Protein AF-A0A6J4JWB2-F1 (afdb_monomer)

Solvent-accessible surface area (backbone atoms only — not comparable to full-atom values): 12535 Å² total; per-residue (Å²): 116,49,77,48,70,50,97,85,32,44,26,37,41,38,38,60,63,90,89,52,93,64,65,79,47,76,46,80,39,80,49,73,72,61,76,87,47,50,34,100,76,44,45,79,43,55,76,33,76,40,78,46,54,44,77,90,72,44,35,27,32,40,39,27,33,15,30,46,71,12,35,31,32,36,35,38,39,16,74,57,62,65,80,50,72,60,71,80,31,69,58,42,68,41,70,61,79,48,93,69,58,41,50,39,69,31,43,35,67,48,66,36,41,85,31,52,30,38,34,38,38,31,29,39,30,45,74,90,42,68,83,77,42,26,16,51,41,32,54,36,35,28,48,81,89,64,73,58,39,35,63,65,61,49,91,96,50,85,81,66,72,53,74,48,90,76,80,60,91,12,29,38,77,50,47,65,50,68,58,86,78,37,70,38,36,37,41,34,27,25,32,66,79,74,41,83,43,76,47,78,44,52,48,79,80,73,52,54,80,90,68,40,63,58,78,75,80,74,76,84,126

pLDDT: mean 78.89, std 14.59, range [36.19, 96.25]

Sequence (221 aa):
LAVDIDRLGTAWMIEKRLTGDDGWETHPFMLPPQHDLYAPNASFYLLRGLAFRRSDGNDGIIFTWSVRGSNVVHAIQSEDGGDHWGDVETIAAFAPDAEDAPDHRYAVPAYDVRTDRLVVFVVRGDPSVPKPGNGTHYAFWSVPGSGDWHPRQVPGRYDQLIPLISGATSASWTDAAQAGNASYVWLAWIDDDRVLRVRSFPFTLVVPADQRSTPTPTGAR

Mean predicted aligned error: 8.39 Å

Radius of gyration: 17.48 Å; Cα contacts (8 Å, |Δi|>4): 510; chains: 1; bounding box: 44×39×56 Å

Foldseek 3Di:
DDWDADPQQWIKDWDDDPPDPDDIDIDIDRPHPPVQQADPNKDKDDKEKDWAAALVGAIKIKIWIAIPLGQWIWMKMDRHNPPDIDDIATQDGAGSPPPQFWHFHDWEWDAARQQQKIKIKTWTQGSVDPPVATGFIFMWMDRPPPSAIPPGDDYPDHPRTDTDPPVAPGWDDWYWDDDRHDQWIWIWTQGNVHDIDIDIGGCPVPQDPVSSDHPDPPDDD

Secondary structure (DSSP, 8-state):
-EEEE-TTSEEEEEE--SSSS---EEEEEE----TTS--TT-EEEEEEEEEEE-TTS-EEEEEEEEEETTTEEEEEEESSTTSS--PPEEEEE--TT-TTPPP---EEEEEETTTTEEEEEEEE--TTSPTT---EEEEEEE-TT----BS--BTTB-----B-----SSB-S-EEE--TT-SEEEEEEEETTTEEEEEEEEGGGTS-GGG-SPPP-----

Organism: NCBI:txid1672391

Structure (mmCIF, N/CA/C/O backbone):
data_AF-A0A6J4JWB2-F1
#
_entry.id   AF-A0A6J4JWB2-F1
#
loop_
_atom_site.group_PDB
_atom_site.id
_atom_site.type_symbol
_atom_site.label_atom_id
_atom_site.label_alt_id
_atom_site.label_comp_id
_atom_site.label_asym_id
_atom_site.label_entity_id
_atom_site.label_seq_id
_atom_site.pdbx_PDB_ins_code
_atom_site.Cartn_x
_atom_site.Cartn_y
_atom_site.Cartn_z
_atom_site.occupancy
_atom_site.B_iso_or_equiv
_atom_site.auth_seq_id
_atom_site.auth_comp_id
_atom_site.auth_asym_id
_atom_site.auth_atom_id
_atom_site.pdbx_PDB_model_num
ATOM 1 N N .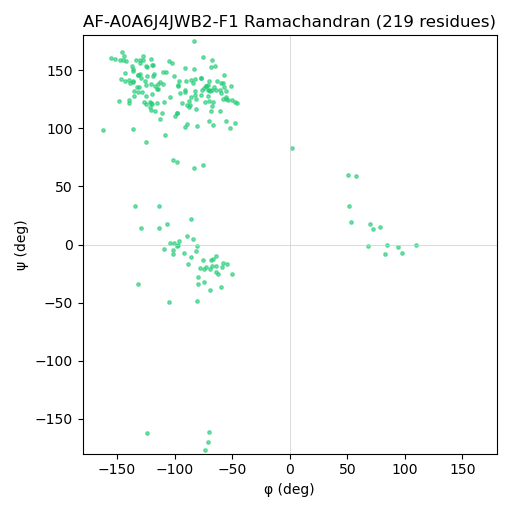 LEU A 1 1 ? -12.500 12.629 1.980 1.00 54.28 1 LEU A N 1
ATOM 2 C CA . LEU A 1 1 ? -11.066 12.939 2.070 1.00 54.28 1 LEU A CA 1
ATOM 3 C C . LEU A 1 1 ? -10.433 12.714 0.706 1.00 54.28 1 LEU A C 1
ATOM 5 O O . LEU A 1 1 ? -10.613 11.634 0.151 1.00 54.28 1 LEU A O 1
ATOM 9 N N . ALA A 1 2 ? -9.783 13.727 0.145 1.00 56.88 2 ALA A N 1
ATOM 10 C CA . ALA A 1 2 ? -9.049 13.646 -1.118 1.00 56.88 2 ALA A CA 1
ATOM 11 C C . ALA A 1 2 ? -7.710 14.377 -0.976 1.00 56.88 2 ALA A C 1
ATOM 13 O O . ALA A 1 2 ? -7.624 15.314 -0.187 1.00 56.88 2 ALA A O 1
ATOM 14 N N . VAL A 1 3 ? -6.692 13.952 -1.727 1.00 56.00 3 VAL A N 1
ATOM 15 C CA . VAL A 1 3 ? -5.380 14.609 -1.769 1.00 56.00 3 VAL A CA 1
ATOM 16 C C . VAL A 1 3 ? -5.042 14.949 -3.222 1.00 56.00 3 VAL A C 1
ATOM 18 O O . VAL A 1 3 ? -5.113 14.071 -4.082 1.00 56.00 3 VAL A O 1
ATOM 21 N N . ASP A 1 4 ? -4.694 16.206 -3.495 1.00 54.84 4 ASP A N 1
ATOM 22 C CA . ASP A 1 4 ? -4.156 16.675 -4.786 1.00 54.84 4 ASP A CA 1
ATOM 23 C C . ASP A 1 4 ? -2.701 17.107 -4.598 1.00 54.84 4 ASP A C 1
ATOM 25 O O . ASP A 1 4 ? -2.417 17.705 -3.572 1.00 54.84 4 ASP A O 1
ATOM 29 N N . ILE A 1 5 ? -1.786 16.811 -5.527 1.00 58.19 5 ILE A N 1
ATOM 30 C CA . ILE A 1 5 ? -0.350 17.122 -5.389 1.00 58.19 5 ILE A CA 1
ATOM 31 C C . ILE A 1 5 ? 0.106 17.946 -6.592 1.00 58.19 5 ILE A C 1
ATOM 33 O O . ILE A 1 5 ? 0.031 17.487 -7.735 1.00 58.19 5 ILE A O 1
ATOM 37 N N . ASP A 1 6 ? 0.614 19.152 -6.344 1.00 59.09 6 ASP A N 1
ATOM 38 C CA . ASP A 1 6 ? 1.123 20.021 -7.399 1.00 59.09 6 ASP A CA 1
ATOM 39 C C . ASP A 1 6 ? 2.576 19.692 -7.807 1.00 59.09 6 ASP A C 1
ATOM 41 O O . ASP A 1 6 ? 3.262 18.838 -7.239 1.00 59.09 6 ASP A O 1
ATOM 45 N N . ARG A 1 7 ? 3.075 20.385 -8.840 1.00 57.19 7 ARG A N 1
ATOM 46 C CA . ARG A 1 7 ? 4.447 20.198 -9.352 1.00 57.19 7 ARG A CA 1
ATOM 47 C C . ARG A 1 7 ? 5.545 20.640 -8.379 1.00 57.19 7 ARG A C 1
ATOM 49 O O . ARG A 1 7 ? 6.708 20.354 -8.646 1.00 57.19 7 ARG A O 1
ATOM 56 N N . LEU A 1 8 ? 5.199 21.358 -7.314 1.00 58.50 8 LEU A N 1
ATOM 57 C CA . LEU A 1 8 ? 6.124 21.832 -6.285 1.00 58.50 8 LEU A CA 1
ATOM 58 C C . LEU A 1 8 ? 6.148 20.892 -5.068 1.00 58.50 8 LEU A C 1
ATOM 60 O O . LEU A 1 8 ? 6.911 21.135 -4.134 1.00 58.50 8 LEU A O 1
ATOM 64 N N . GLY A 1 9 ? 5.355 19.812 -5.087 1.00 62.47 9 GLY A N 1
ATOM 65 C CA . GLY A 1 9 ? 5.216 18.889 -3.960 1.00 62.47 9 GLY A CA 1
ATOM 66 C C . GLY A 1 9 ? 4.308 19.427 -2.855 1.00 62.47 9 GLY A C 1
ATOM 67 O O . GLY A 1 9 ? 4.317 18.904 -1.741 1.00 62.47 9 GLY A O 1
ATOM 68 N N . THR A 1 10 ? 3.517 20.465 -3.128 1.00 70.38 10 THR A N 1
ATOM 69 C CA . THR A 1 10 ? 2.450 20.873 -2.219 1.00 70.38 10 THR A CA 1
ATOM 70 C C . THR A 1 10 ? 1.246 19.981 -2.472 1.00 70.38 10 THR A C 1
ATOM 72 O O . THR A 1 10 ? 0.671 19.980 -3.563 1.00 70.38 10 THR A O 1
ATOM 75 N N . ALA A 1 11 ? 0.875 19.213 -1.453 1.00 72.88 11 ALA A N 1
ATOM 76 C CA . ALA A 1 11 ? -0.374 18.491 -1.436 1.00 72.88 11 ALA A CA 1
ATOM 77 C C . ALA A 1 11 ? -1.486 19.320 -0.795 1.00 72.88 11 ALA A C 1
ATOM 79 O O . ALA A 1 11 ? -1.246 20.142 0.085 1.00 72.88 11 ALA A O 1
ATOM 80 N N . TRP A 1 12 ? -2.720 19.076 -1.207 1.00 76.38 12 TRP A N 1
ATOM 81 C CA . TRP A 1 12 ? -3.914 19.662 -0.619 1.00 76.38 12 TRP A CA 1
ATOM 82 C C . TRP A 1 12 ? -4.804 18.550 -0.121 1.00 76.38 12 TRP A C 1
ATOM 84 O O . TRP A 1 12 ? -5.304 17.755 -0.915 1.00 76.38 12 TRP A O 1
ATOM 94 N N . MET A 1 13 ? -5.012 18.508 1.186 1.00 78.31 13 MET A N 1
ATOM 95 C CA . MET A 1 13 ? -5.974 17.615 1.799 1.00 78.31 13 MET A CA 1
ATOM 96 C C . MET A 1 13 ? -7.340 18.289 1.826 1.00 78.31 13 MET A C 1
ATOM 98 O O . MET A 1 13 ? -7.483 19.383 2.363 1.00 78.31 13 MET A O 1
ATOM 102 N N . ILE A 1 14 ? -8.337 17.633 1.239 1.00 83.12 14 ILE A N 1
ATOM 103 C CA . ILE A 1 14 ? -9.722 18.099 1.185 1.00 83.12 14 ILE A CA 1
ATOM 104 C C . ILE A 1 14 ? -10.563 17.184 2.070 1.00 83.12 14 ILE A C 1
ATOM 106 O O . ILE A 1 14 ? -10.761 16.002 1.752 1.00 83.12 14 ILE A O 1
ATOM 110 N N . GLU A 1 15 ? -11.085 17.720 3.164 1.00 80.69 15 GLU A N 1
ATOM 111 C CA . GLU A 1 15 ? -11.806 16.956 4.175 1.00 80.69 15 GLU A CA 1
ATOM 112 C C . GLU A 1 15 ? -13.178 17.537 4.498 1.00 80.69 15 GLU A C 1
ATOM 114 O O . GLU A 1 15 ? -13.490 18.689 4.210 1.00 80.69 15 GLU A O 1
ATOM 119 N N . LYS A 1 16 ? -14.032 16.680 5.054 1.00 79.81 16 LYS A N 1
ATOM 120 C CA . LYS A 1 16 ? -15.324 17.068 5.600 1.00 79.81 16 LYS A CA 1
ATOM 121 C C . LYS A 1 16 ? -15.640 16.151 6.768 1.00 79.81 16 LYS A C 1
ATOM 123 O O . LYS A 1 16 ? -15.708 14.932 6.590 1.00 79.81 16 LYS A O 1
ATOM 128 N N . ARG A 1 17 ? -15.881 16.739 7.937 1.00 74.75 17 ARG A N 1
ATOM 129 C CA . ARG A 1 17 ? -16.353 16.006 9.112 1.00 74.75 17 ARG A CA 1
ATOM 130 C C . ARG A 1 17 ? -17.801 15.581 8.881 1.00 74.75 17 ARG A C 1
ATOM 132 O O . ARG A 1 17 ? -18.645 16.393 8.517 1.00 74.75 17 ARG A O 1
ATOM 139 N N . LEU A 1 18 ? -18.097 14.293 9.060 1.00 72.56 18 LEU A N 1
ATOM 140 C CA . LEU A 1 18 ? -19.450 13.759 8.835 1.00 72.56 18 LEU A CA 1
ATOM 141 C C . LEU A 1 18 ? -20.439 14.145 9.944 1.00 72.56 18 LEU A C 1
ATOM 143 O O . LEU A 1 18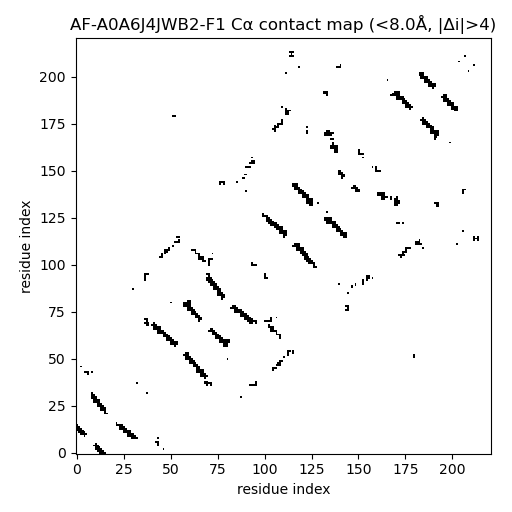 ? -21.645 14.091 9.729 1.00 72.56 18 LEU A O 1
ATOM 147 N N . THR A 1 19 ? -19.928 14.494 11.124 1.00 74.88 19 THR A N 1
ATOM 148 C CA . THR A 1 19 ? -20.705 14.802 12.332 1.00 74.88 19 THR A CA 1
ATOM 149 C C . THR A 1 19 ? -20.850 16.301 12.606 1.00 74.88 19 THR A C 1
ATOM 151 O O . THR A 1 19 ? -21.547 16.663 13.550 1.00 74.88 19 THR A O 1
ATOM 154 N N . GLY A 1 20 ? -20.205 17.160 11.810 1.00 71.88 20 GLY A N 1
ATOM 155 C CA . GLY A 1 20 ? -20.287 18.617 11.924 1.00 71.88 20 GLY A CA 1
ATOM 156 C C . GLY A 1 20 ? -21.154 19.239 10.828 1.00 71.88 20 GLY A C 1
ATOM 157 O O . GLY A 1 20 ? -21.325 18.659 9.755 1.00 71.88 20 GLY A O 1
ATOM 158 N N . ASP A 1 21 ? -21.661 20.444 11.093 1.00 80.19 21 ASP A N 1
ATOM 159 C CA . ASP A 1 21 ? -22.346 21.279 10.092 1.00 80.19 21 ASP A CA 1
ATOM 160 C C . ASP A 1 21 ? -21.356 22.037 9.186 1.00 80.19 21 ASP A C 1
ATOM 162 O O . ASP A 1 21 ? -21.760 22.756 8.268 1.00 80.19 21 ASP A O 1
ATOM 166 N N . ASP A 1 22 ? -20.056 21.871 9.436 1.00 82.56 22 ASP A N 1
ATOM 167 C CA . ASP A 1 22 ? -18.991 22.548 8.714 1.00 82.56 22 ASP A CA 1
ATOM 168 C C . ASP A 1 22 ? -18.942 22.139 7.231 1.00 82.56 22 ASP A C 1
ATOM 170 O O . ASP A 1 22 ? -19.384 21.064 6.792 1.00 82.56 22 ASP A O 1
ATOM 174 N N . GLY A 1 23 ? -18.419 23.063 6.427 1.00 86.94 23 GLY A N 1
ATOM 175 C CA . GLY A 1 23 ? -18.220 22.869 4.999 1.00 86.94 23 GLY A CA 1
ATOM 176 C C . GLY A 1 23 ? -17.097 21.880 4.686 1.00 86.94 23 GLY A C 1
ATOM 177 O O . GLY A 1 23 ? -16.570 21.178 5.541 1.00 86.94 23 GLY A O 1
ATOM 178 N N . TRP A 1 24 ? -16.726 21.824 3.411 1.00 86.75 24 TRP A N 1
ATOM 179 C CA . TRP A 1 24 ? -15.456 21.212 3.039 1.00 86.75 24 TRP A CA 1
ATOM 180 C C . TRP A 1 24 ? -14.316 22.122 3.486 1.00 86.75 24 TRP A C 1
ATOM 182 O O . TRP A 1 24 ? -14.348 23.322 3.208 1.00 86.75 24 TRP A O 1
ATOM 192 N N . GLU A 1 25 ? -13.314 21.541 4.128 1.00 84.00 25 GLU A N 1
ATOM 193 C CA . GLU A 1 25 ? -12.086 22.221 4.520 1.00 84.00 25 GLU A CA 1
ATOM 194 C C . GLU A 1 25 ? -10.934 21.760 3.632 1.00 84.00 25 GLU A C 1
ATOM 196 O O . GLU A 1 25 ? -10.908 20.625 3.143 1.00 84.00 25 GLU A O 1
ATOM 201 N N . THR A 1 26 ? -9.989 22.667 3.392 1.00 82.44 26 THR A N 1
ATOM 202 C CA . THR A 1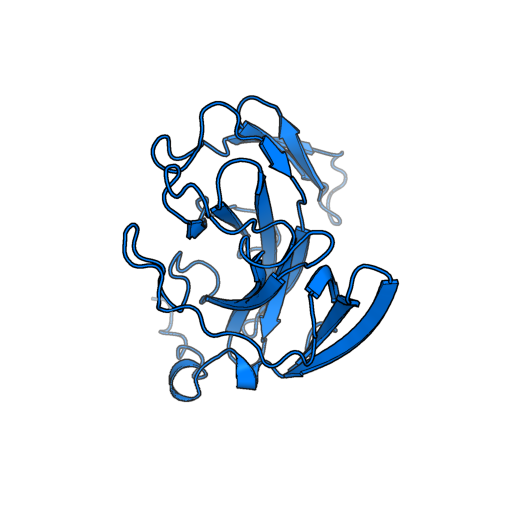 26 ? -8.780 22.377 2.626 1.00 82.44 26 THR A CA 1
ATOM 203 C C . THR A 1 26 ? -7.559 22.772 3.429 1.00 82.44 26 THR A C 1
ATOM 205 O O . THR A 1 26 ? -7.396 23.950 3.755 1.00 82.44 26 THR A O 1
ATOM 208 N N . HIS A 1 27 ? -6.678 21.811 3.668 1.00 79.12 27 HIS A N 1
ATOM 209 C CA . HIS A 1 27 ? -5.437 22.017 4.400 1.00 79.12 27 HIS A CA 1
ATOM 210 C C . HIS A 1 27 ? -4.260 21.773 3.456 1.00 79.12 27 HIS A C 1
ATOM 212 O O . HIS A 1 27 ? -4.172 20.687 2.869 1.00 79.12 27 HIS A O 1
ATOM 218 N N . PRO A 1 28 ? -3.362 22.753 3.256 1.00 76.62 28 PRO A N 1
ATOM 219 C CA . PRO A 1 28 ? -2.133 22.495 2.532 1.00 76.62 28 PRO A CA 1
ATOM 220 C C . PRO A 1 28 ? -1.243 21.596 3.389 1.00 76.62 28 PRO A C 1
ATOM 222 O O . PRO A 1 28 ? -1.011 21.865 4.568 1.00 76.62 28 PRO A O 1
ATOM 225 N N . PHE A 1 29 ? -0.712 20.549 2.778 1.00 72.81 29 PHE A N 1
ATOM 226 C CA . PHE A 1 29 ? 0.296 19.693 3.368 1.00 72.81 29 PHE A CA 1
ATOM 227 C C . PHE A 1 29 ? 1.522 19.719 2.466 1.00 72.81 29 PHE A C 1
ATOM 229 O O . PHE A 1 29 ? 1.453 19.416 1.275 1.00 72.81 29 PHE A O 1
ATOM 236 N N . MET A 1 30 ? 2.667 20.110 3.012 1.00 67.69 30 MET A N 1
ATOM 237 C CA . MET A 1 30 ? 3.905 19.994 2.256 1.00 67.69 30 MET A CA 1
ATOM 238 C C . MET A 1 30 ? 4.279 18.516 2.213 1.00 67.69 30 MET A C 1
ATOM 240 O O . MET A 1 30 ? 4.463 17.898 3.257 1.00 67.69 30 MET A O 1
ATOM 244 N N . LEU A 1 31 ? 4.421 17.962 1.012 1.00 70.12 31 LEU A N 1
ATOM 245 C CA . LEU A 1 31 ? 5.118 16.701 0.788 1.00 70.12 31 LEU A CA 1
ATOM 246 C C . LEU A 1 31 ? 6.531 17.075 0.342 1.00 70.12 31 LEU A C 1
ATOM 248 O O . LEU A 1 31 ? 6.819 16.997 -0.856 1.00 70.12 31 LEU A O 1
ATOM 252 N N . PRO A 1 32 ? 7.393 17.601 1.240 1.00 55.56 32 PRO A N 1
ATOM 253 C CA . PRO A 1 32 ? 8.691 18.068 0.808 1.00 55.56 32 PRO A CA 1
ATOM 254 C C . PRO A 1 32 ? 9.403 16.884 0.159 1.00 55.56 32 PRO A C 1
ATOM 256 O O . PRO A 1 32 ? 9.533 15.828 0.791 1.00 55.56 32 PRO A O 1
ATOM 259 N N . PRO A 1 33 ? 9.867 17.020 -1.091 1.00 54.66 33 PRO A N 1
ATOM 260 C CA . PRO A 1 33 ? 10.761 16.024 -1.617 1.00 54.66 33 PRO A CA 1
ATOM 261 C C . PRO A 1 33 ? 11.990 16.023 -0.701 1.00 54.66 33 PRO A C 1
ATOM 263 O O . PRO A 1 33 ? 12.693 17.027 -0.604 1.00 54.66 33 PRO A O 1
ATOM 266 N N . GLN A 1 34 ? 12.236 14.926 0.022 1.00 60.34 34 GLN A N 1
ATOM 267 C CA . GLN A 1 34 ? 13.552 14.643 0.591 1.00 60.34 34 GLN A CA 1
ATOM 268 C C . GLN A 1 34 ? 14.565 14.751 -0.551 1.00 60.34 34 GLN A C 1
ATOM 270 O O . GLN A 1 34 ? 14.645 13.857 -1.384 1.00 60.34 34 GLN A O 1
ATOM 275 N N . HIS A 1 35 ? 15.264 15.885 -0.628 1.00 56.84 35 HIS A N 1
ATOM 276 C CA . HIS A 1 35 ? 15.918 16.402 -1.839 1.00 56.84 35 HIS A CA 1
ATOM 277 C C . HIS A 1 35 ? 16.956 15.443 -2.459 1.00 56.84 35 HIS A C 1
ATOM 279 O O . HIS A 1 35 ? 17.303 15.579 -3.630 1.00 56.84 35 HIS A O 1
ATOM 285 N N . ASP A 1 36 ? 17.393 14.439 -1.699 1.00 67.12 36 ASP A N 1
ATOM 286 C CA . ASP A 1 36 ? 18.366 13.424 -2.106 1.00 67.12 36 ASP A CA 1
ATOM 287 C C . ASP A 1 36 ? 17.728 12.157 -2.714 1.00 67.12 36 ASP A C 1
ATOM 289 O O . ASP A 1 36 ? 18.436 11.286 -3.216 1.00 67.12 36 ASP A O 1
ATOM 293 N N . LEU A 1 37 ? 16.396 12.030 -2.677 1.00 66.75 37 LEU A N 1
ATOM 294 C CA . LEU A 1 37 ? 15.664 10.858 -3.179 1.00 66.75 37 LEU A CA 1
ATOM 295 C C . LEU A 1 37 ? 15.029 11.070 -4.559 1.00 66.75 37 LEU A C 1
ATOM 297 O O . LEU A 1 37 ? 14.521 10.119 -5.154 1.00 66.75 37 LEU A O 1
ATOM 301 N N . TYR A 1 38 ? 15.049 12.298 -5.081 1.00 69.56 38 TYR A N 1
ATOM 302 C CA . TYR A 1 38 ? 14.301 12.668 -6.278 1.00 69.56 38 TYR A CA 1
ATOM 303 C C . TYR A 1 38 ? 15.202 13.096 -7.426 1.00 69.56 38 TYR A C 1
ATOM 305 O O . TYR A 1 38 ? 16.108 13.909 -7.258 1.00 69.56 38 TYR A O 1
ATOM 313 N N . ALA A 1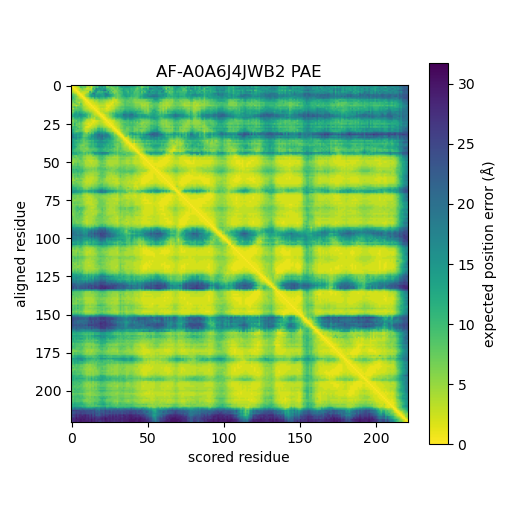 39 ? 14.895 12.613 -8.630 1.00 66.31 39 ALA A N 1
ATOM 314 C CA . ALA A 1 39 ? 15.435 13.222 -9.834 1.00 66.31 39 ALA A CA 1
ATOM 315 C C . ALA A 1 39 ? 14.828 14.628 -10.037 1.00 66.31 39 ALA A C 1
ATOM 317 O O . ALA A 1 39 ? 13.675 14.861 -9.668 1.00 66.31 39 ALA A O 1
ATOM 318 N N . PRO A 1 40 ? 15.535 15.561 -10.702 1.00 65.56 40 PRO A N 1
ATOM 319 C CA . PRO A 1 40 ? 15.043 16.925 -10.940 1.00 65.56 40 PRO A CA 1
ATOM 320 C C . PRO A 1 40 ? 13.724 17.024 -11.725 1.00 65.56 40 PRO A C 1
ATOM 322 O O . PRO A 1 40 ? 13.067 18.060 -11.711 1.00 65.56 40 PRO A O 1
ATOM 325 N N . ASN A 1 41 ? 13.349 15.969 -12.451 1.00 66.44 41 ASN A N 1
ATOM 326 C CA . ASN A 1 41 ? 12.119 15.872 -13.237 1.00 66.44 41 ASN A CA 1
ATOM 327 C C . ASN A 1 41 ? 11.069 14.954 -12.590 1.00 66.44 41 ASN A C 1
ATOM 329 O O . ASN A 1 41 ? 10.160 14.491 -13.286 1.00 66.44 41 ASN A O 1
ATOM 333 N N . ALA A 1 42 ? 11.218 14.659 -11.298 1.00 69.44 42 ALA A N 1
ATOM 334 C CA . ALA A 1 42 ? 10.295 13.812 -10.575 1.00 69.44 42 ALA A CA 1
ATOM 335 C C . ALA A 1 42 ? 8.892 14.434 -10.525 1.00 69.44 42 ALA A C 1
ATOM 337 O O . ALA A 1 42 ? 8.730 15.645 -10.360 1.00 69.44 42 ALA A O 1
ATOM 338 N N . SER A 1 43 ? 7.862 13.606 -10.667 1.00 71.12 43 SER A N 1
ATOM 339 C CA . SER A 1 43 ? 6.475 14.042 -10.507 1.00 71.12 43 SER A CA 1
ATOM 340 C C . SER A 1 43 ? 5.653 13.019 -9.740 1.00 71.12 43 SER A C 1
ATOM 342 O O . SER A 1 43 ? 5.799 11.816 -9.934 1.00 71.12 43 SER A O 1
ATOM 344 N N . PHE A 1 44 ? 4.801 13.501 -8.839 1.00 73.94 44 PHE A N 1
ATOM 345 C CA . PHE A 1 44 ? 3.961 12.675 -7.976 1.00 73.94 44 PHE A CA 1
ATOM 346 C C . PHE A 1 44 ? 2.794 12.078 -8.775 1.00 73.94 44 PHE A C 1
ATOM 348 O O . PHE A 1 44 ? 2.151 12.780 -9.557 1.00 73.94 44 PHE A O 1
ATOM 355 N N . TYR A 1 45 ? 2.510 10.787 -8.596 1.00 69.44 45 TYR A N 1
ATOM 356 C CA . TYR A 1 45 ? 1.376 10.113 -9.229 1.00 69.44 45 TYR A CA 1
ATOM 357 C C . TYR A 1 45 ? 0.741 9.062 -8.315 1.00 69.44 45 TYR A C 1
ATOM 359 O O . TYR A 1 45 ? 1.346 8.553 -7.375 1.00 69.44 45 TYR A O 1
ATOM 367 N N . LEU A 1 46 ? -0.489 8.691 -8.685 1.00 73.56 46 LEU A N 1
ATOM 368 C CA . LEU A 1 46 ? -1.195 7.501 -8.206 1.00 73.56 46 LEU A CA 1
ATOM 369 C C . LEU A 1 46 ? -1.349 7.462 -6.683 1.00 73.56 46 LEU A C 1
ATOM 371 O O . LEU A 1 46 ? -0.963 6.505 -6.020 1.00 73.56 46 LEU A O 1
ATOM 375 N N . LEU A 1 47 ? -2.001 8.501 -6.160 1.00 84.75 47 LEU A N 1
ATOM 376 C CA . LEU A 1 47 ? -2.502 8.512 -4.795 1.00 84.75 47 LEU A CA 1
ATOM 377 C C . LEU A 1 47 ? -3.503 7.362 -4.589 1.00 84.75 47 LEU A C 1
ATOM 379 O O . LEU A 1 47 ? -4.443 7.166 -5.377 1.00 84.75 47 LEU A O 1
ATOM 383 N N . ARG A 1 48 ? -3.299 6.602 -3.518 1.00 90.62 48 ARG A N 1
ATOM 384 C CA . ARG A 1 48 ? -4.203 5.561 -3.029 1.00 90.62 48 ARG A CA 1
ATOM 385 C C . ARG A 1 48 ? -4.454 5.791 -1.553 1.00 90.62 48 ARG A C 1
ATOM 387 O O . ARG A 1 48 ? -3.563 6.230 -0.840 1.00 90.62 48 ARG A O 1
ATOM 394 N N . GLY A 1 49 ? -5.677 5.525 -1.116 1.00 91.12 49 GLY A N 1
ATOM 395 C CA . GLY A 1 49 ? -6.094 5.735 0.261 1.00 91.12 49 GLY A CA 1
ATOM 396 C C . GLY A 1 49 ? -6.770 4.500 0.825 1.00 91.12 49 GLY A C 1
ATOM 397 O O . GLY A 1 49 ? -7.470 3.791 0.102 1.00 91.12 49 GLY A O 1
ATOM 398 N N . LEU A 1 50 ? -6.585 4.275 2.119 1.00 93.81 50 LEU A N 1
ATOM 399 C CA . LEU A 1 50 ? -7.305 3.273 2.890 1.00 93.81 50 LEU A CA 1
ATOM 400 C C . LEU A 1 50 ? -7.735 3.890 4.217 1.00 93.81 50 LEU A C 1
ATOM 402 O O . LEU A 1 50 ? -6.904 4.412 4.953 1.00 93.81 50 LEU A O 1
ATOM 406 N N . ALA A 1 51 ? -9.022 3.772 4.529 1.00 93.50 51 ALA A N 1
ATOM 407 C CA . ALA A 1 51 ? -9.527 3.935 5.885 1.00 93.50 51 ALA A CA 1
ATOM 408 C C . ALA A 1 51 ? -9.670 2.547 6.522 1.00 93.50 51 ALA A C 1
ATOM 410 O O . ALA A 1 51 ? -10.148 1.610 5.873 1.00 93.50 51 ALA A O 1
ATOM 411 N N . PHE A 1 52 ? -9.253 2.405 7.773 1.00 93.12 52 PHE A N 1
ATOM 412 C CA . PHE A 1 52 ? -9.256 1.137 8.493 1.00 93.12 52 PHE A CA 1
ATOM 413 C C . PHE A 1 52 ? -9.630 1.335 9.961 1.00 93.12 52 PHE A C 1
ATOM 415 O O . PHE A 1 52 ? -9.493 2.420 10.512 1.00 93.12 52 PHE A O 1
ATOM 422 N N . ARG A 1 53 ? -10.105 0.264 10.599 1.00 92.75 53 ARG A N 1
ATOM 423 C CA . ARG A 1 53 ? -10.415 0.231 12.030 1.00 92.75 53 ARG A CA 1
ATOM 424 C C . ARG A 1 53 ? -9.380 -0.631 12.733 1.00 92.75 53 ARG A C 1
ATOM 426 O O . ARG A 1 53 ? -9.246 -1.808 12.397 1.00 92.75 53 ARG A O 1
ATOM 433 N N . ARG A 1 54 ? -8.685 -0.063 13.713 1.00 91.25 54 ARG A N 1
ATOM 434 C CA . ARG A 1 54 ? -7.686 -0.765 14.515 1.00 91.25 54 ARG A CA 1
ATOM 435 C C . ARG A 1 54 ? -8.316 -1.692 15.545 1.00 91.25 54 ARG A C 1
ATOM 437 O O . ARG A 1 54 ? -9.490 -1.566 15.897 1.00 91.25 54 ARG A O 1
ATOM 444 N N . SER A 1 55 ? -7.520 -2.637 16.043 1.00 88.00 55 SER A N 1
ATOM 445 C CA . SER A 1 55 ? -7.955 -3.608 17.056 1.00 88.00 55 SER A CA 1
ATOM 446 C C . SER A 1 55 ? -8.327 -2.973 18.400 1.00 88.00 55 SER A C 1
ATOM 448 O O . SER A 1 55 ? -9.084 -3.569 19.163 1.00 88.00 55 SER A O 1
ATOM 450 N N . ASP A 1 56 ? -7.801 -1.784 18.693 1.00 87.88 56 ASP A N 1
ATOM 451 C CA . ASP A 1 56 ? -8.125 -0.986 19.882 1.00 87.88 56 ASP A CA 1
ATOM 452 C C . ASP A 1 56 ? -9.427 -0.170 19.733 1.00 87.88 56 ASP A C 1
ATOM 454 O O . ASP A 1 56 ? -9.899 0.421 20.701 1.00 87.88 56 ASP A O 1
ATOM 458 N N . GLY A 1 57 ? -10.040 -0.178 18.543 1.00 88.69 57 GLY A N 1
ATOM 459 C CA . GLY A 1 57 ? -11.274 0.537 18.238 1.00 88.69 57 GLY A CA 1
ATOM 460 C C . GLY A 1 57 ? -11.081 1.894 17.557 1.00 88.69 57 GLY A 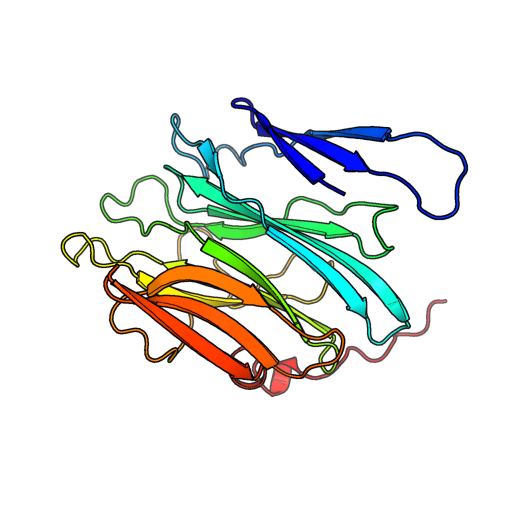C 1
ATOM 461 O O . GLY A 1 57 ? -12.090 2.450 17.109 1.00 88.69 57 GLY A O 1
ATOM 462 N N . ASN A 1 58 ? -9.843 2.382 17.423 1.00 90.12 58 ASN A N 1
ATOM 463 C CA . ASN A 1 58 ? -9.530 3.655 16.771 1.00 90.12 58 ASN A CA 1
ATOM 464 C C . ASN A 1 58 ? -9.598 3.541 15.241 1.00 90.12 58 ASN A C 1
ATOM 466 O O . ASN A 1 58 ? -9.234 2.515 14.659 1.00 90.12 58 ASN A O 1
ATOM 470 N N . ASP A 1 59 ? -10.081 4.589 14.578 1.00 92.38 59 ASP A N 1
ATOM 471 C CA . ASP A 1 59 ? -10.052 4.686 13.118 1.00 92.38 59 ASP A CA 1
ATOM 472 C C . ASP A 1 59 ? -8.692 5.213 12.655 1.00 92.38 59 ASP A C 1
ATOM 474 O O . ASP A 1 59 ? -8.145 6.143 13.236 1.00 92.38 59 ASP A O 1
ATOM 478 N N . GLY A 1 60 ? -8.160 4.636 11.585 1.00 93.38 60 GLY A N 1
ATOM 479 C CA . GLY A 1 60 ? -6.937 5.086 10.941 1.00 93.38 60 GLY A CA 1
ATOM 480 C C . GLY A 1 60 ? -7.156 5.358 9.460 1.00 93.38 60 GLY A C 1
ATOM 481 O O . GLY A 1 60 ? -8.043 4.782 8.819 1.00 93.38 60 GLY A O 1
ATOM 482 N N . ILE A 1 61 ? -6.332 6.241 8.910 1.00 93.81 61 ILE A N 1
ATOM 483 C CA . ILE A 1 61 ? -6.298 6.541 7.480 1.00 93.81 61 ILE A CA 1
ATOM 484 C C . ILE A 1 61 ? -4.847 6.516 7.025 1.00 93.81 61 ILE A C 1
ATOM 486 O O . ILE A 1 61 ? -3.987 7.082 7.685 1.00 93.81 61 ILE A O 1
ATOM 490 N N . ILE A 1 62 ? -4.576 5.893 5.885 1.00 94.06 62 ILE A N 1
ATOM 491 C CA . ILE A 1 62 ? -3.288 5.986 5.198 1.00 94.06 62 ILE A CA 1
ATOM 492 C C . ILE A 1 62 ? -3.511 6.454 3.766 1.00 94.06 62 ILE A C 1
ATOM 494 O O . ILE A 1 62 ? -4.407 5.959 3.075 1.00 94.06 62 ILE A O 1
ATOM 498 N N . PHE A 1 63 ? -2.657 7.363 3.308 1.00 92.00 63 PHE A N 1
ATOM 499 C CA . PHE A 1 63 ? -2.443 7.607 1.890 1.00 92.00 63 PHE A CA 1
ATOM 500 C C . PHE A 1 63 ? -1.066 7.130 1.484 1.00 92.00 63 PHE A C 1
ATOM 502 O O . PHE A 1 63 ? -0.092 7.384 2.184 1.00 92.00 63 PHE A O 1
ATOM 509 N N . THR A 1 64 ? -0.986 6.491 0.324 1.00 91.06 64 THR A N 1
ATOM 510 C CA . THR A 1 64 ? 0.271 6.181 -0.345 1.00 91.06 64 THR A CA 1
ATOM 511 C C . THR A 1 64 ? 0.322 6.872 -1.690 1.00 91.06 64 THR A C 1
ATOM 513 O O . THR A 1 64 ? -0.696 7.015 -2.373 1.00 91.06 64 THR A O 1
ATOM 516 N N . TRP A 1 65 ? 1.515 7.269 -2.100 1.00 87.88 65 TRP A N 1
ATOM 517 C CA . TRP A 1 65 ? 1.755 7.759 -3.448 1.00 87.88 65 TRP A CA 1
ATOM 518 C C . TRP A 1 65 ? 3.128 7.326 -3.918 1.00 87.88 65 TRP A C 1
ATOM 520 O O . TRP A 1 65 ? 4.027 7.001 -3.135 1.00 87.88 65 TRP A O 1
ATOM 530 N N . SER A 1 66 ? 3.272 7.328 -5.230 1.00 83.75 66 SER A N 1
ATOM 531 C CA . SER A 1 66 ? 4.523 7.015 -5.883 1.00 83.75 66 SER A CA 1
ATOM 532 C C . SER A 1 66 ? 4.977 8.207 -6.691 1.00 83.75 66 SER A C 1
ATOM 534 O O . SER A 1 66 ? 4.177 9.039 -7.122 1.00 83.75 66 SER A O 1
ATOM 536 N N . VAL A 1 67 ? 6.276 8.306 -6.906 1.00 77.88 67 VAL A N 1
ATOM 537 C CA . VAL A 1 67 ? 6.833 9.405 -7.684 1.00 77.88 67 VAL A CA 1
ATOM 538 C C . VAL A 1 67 ? 7.446 8.820 -8.949 1.00 77.88 67 VAL A C 1
ATOM 540 O O . VAL A 1 67 ? 8.070 7.770 -8.939 1.00 77.88 67 VAL A O 1
ATOM 543 N N . ARG A 1 68 ? 7.169 9.419 -10.102 1.00 71.75 68 ARG A N 1
ATOM 544 C CA . ARG A 1 68 ? 7.726 8.995 -11.389 1.00 71.75 68 ARG A CA 1
ATOM 545 C C . ARG A 1 68 ? 9.017 9.753 -11.619 1.00 71.75 68 ARG A C 1
ATOM 547 O O . ARG A 1 68 ? 9.063 10.949 -11.367 1.00 71.75 68 ARG A O 1
ATOM 554 N N . GLY A 1 69 ? 10.026 9.082 -12.163 1.00 63.12 69 GLY A N 1
ATOM 555 C CA . GLY A 1 69 ? 11.362 9.664 -12.335 1.00 63.12 69 GLY A CA 1
ATOM 556 C C . GLY A 1 69 ? 12.218 9.575 -11.070 1.00 63.12 69 GLY A C 1
ATOM 557 O O . GLY A 1 69 ? 13.412 9.822 -11.127 1.00 63.12 69 GLY A O 1
ATOM 558 N N . SER A 1 70 ? 11.636 9.153 -9.951 1.00 64.62 70 SER A N 1
ATOM 559 C CA . SER A 1 70 ? 12.320 8.849 -8.699 1.00 64.62 70 SER A CA 1
ATOM 560 C C . SER A 1 70 ? 11.674 7.608 -8.118 1.00 64.62 70 SER A C 1
ATOM 562 O O . SER A 1 70 ? 10.469 7.584 -7.932 1.00 64.62 70 SER A O 1
ATOM 564 N N . ASN A 1 71 ? 12.424 6.562 -7.840 1.00 74.25 71 ASN A N 1
ATOM 565 C CA . ASN A 1 71 ? 11.848 5.256 -7.523 1.00 74.25 71 ASN A CA 1
ATOM 566 C C . ASN A 1 71 ? 11.460 5.201 -6.046 1.00 74.25 71 ASN A C 1
ATOM 568 O O . ASN A 1 71 ? 12.085 4.501 -5.257 1.00 74.25 71 ASN A O 1
ATOM 572 N N . VAL A 1 72 ? 10.485 6.016 -5.659 1.00 81.19 72 VAL A N 1
ATOM 573 C CA . VAL A 1 72 ? 10.150 6.260 -4.261 1.00 81.19 72 VAL A CA 1
ATOM 574 C C . VAL A 1 72 ? 8.652 6.103 -4.056 1.00 81.19 72 VAL A C 1
ATOM 576 O O . VAL A 1 72 ? 7.836 6.578 -4.852 1.00 81.19 72 VAL A O 1
ATOM 579 N N . VAL A 1 73 ? 8.309 5.407 -2.980 1.00 86.69 73 VAL A N 1
ATOM 580 C CA . VAL A 1 73 ? 6.952 5.225 -2.484 1.00 86.69 73 VAL A CA 1
ATOM 581 C C . VAL A 1 73 ? 6.893 5.804 -1.085 1.00 86.69 73 VAL A C 1
ATOM 583 O O . VAL A 1 73 ? 7.714 5.466 -0.229 1.00 86.69 73 VAL A O 1
ATOM 586 N N . HIS A 1 74 ? 5.895 6.641 -0.859 1.00 88.31 74 HIS A N 1
ATOM 587 C CA . HIS A 1 74 ? 5.675 7.306 0.411 1.00 88.31 74 HIS A CA 1
ATOM 588 C C . HIS A 1 74 ? 4.322 6.962 0.998 1.00 88.31 74 HIS A C 1
ATOM 590 O O . HIS A 1 74 ? 3.402 6.561 0.276 1.00 88.31 74 HIS A O 1
ATOM 596 N N . ALA A 1 75 ? 4.224 7.168 2.306 1.00 90.81 75 ALA A N 1
ATOM 597 C CA . ALA A 1 75 ? 2.977 7.169 3.036 1.00 90.81 75 ALA A CA 1
ATOM 598 C C . ALA A 1 75 ? 2.846 8.410 3.914 1.00 90.81 75 ALA A C 1
ATOM 600 O O . ALA A 1 75 ? 3.829 9.015 4.328 1.00 90.81 75 ALA A O 1
ATOM 601 N N . ILE A 1 76 ? 1.603 8.748 4.221 1.00 90.56 76 ILE A N 1
ATOM 602 C CA . ILE A 1 76 ? 1.239 9.588 5.356 1.00 90.56 76 ILE A CA 1
ATOM 603 C C . ILE A 1 76 ? 0.035 8.935 6.022 1.00 90.56 76 ILE A C 1
ATOM 605 O O . ILE A 1 76 ? -0.840 8.403 5.325 1.00 90.56 76 ILE A O 1
ATOM 609 N N . GLN A 1 77 ? -0.011 8.954 7.351 1.00 93.25 77 GLN A N 1
ATOM 610 C CA . GLN A 1 77 ? -1.121 8.364 8.084 1.00 93.25 77 GLN A CA 1
ATOM 611 C C . GLN A 1 77 ? -1.715 9.294 9.135 1.00 93.25 77 GLN A C 1
ATOM 613 O O . GLN A 1 77 ? -1.053 10.190 9.653 1.00 93.25 77 GLN A O 1
ATOM 618 N N . SER A 1 78 ? -2.954 8.986 9.489 1.00 92.12 78 SER A N 1
ATOM 619 C CA . SER A 1 78 ? -3.644 9.449 10.681 1.00 92.12 78 SER A CA 1
ATOM 620 C C . SER A 1 78 ? -4.051 8.234 11.523 1.00 92.12 78 SER A C 1
ATOM 622 O O . SER A 1 78 ? -4.497 7.216 10.982 1.00 92.12 78 SER A O 1
ATOM 624 N N . GLU A 1 79 ? -3.886 8.337 12.843 1.00 93.25 79 GLU A N 1
ATOM 625 C CA . GLU A 1 79 ? -4.265 7.308 13.834 1.00 93.25 79 GLU A CA 1
ATOM 626 C C . GLU A 1 79 ? -5.593 7.600 14.542 1.00 93.25 79 GLU A C 1
ATOM 628 O O . GLU A 1 79 ? -6.007 6.842 15.419 1.00 93.25 79 GLU A O 1
ATOM 633 N N . ASP A 1 80 ? -6.243 8.698 14.168 1.00 90.31 80 ASP A N 1
ATOM 634 C CA . ASP A 1 80 ? -7.432 9.253 14.811 1.00 90.31 80 ASP A CA 1
ATOM 635 C C . ASP A 1 80 ? -8.504 9.659 13.787 1.00 90.31 80 ASP A C 1
ATOM 637 O O . ASP A 1 80 ? -9.256 10.612 13.971 1.00 90.31 80 ASP A O 1
ATOM 641 N N . GLY A 1 81 ? -8.591 8.916 12.683 1.00 88.12 81 GLY A N 1
ATOM 642 C CA . GLY A 1 81 ? -9.648 9.096 11.686 1.00 88.12 81 GLY A CA 1
ATOM 643 C C . GLY A 1 81 ? -9.553 10.387 10.865 1.00 88.12 81 GLY A C 1
ATOM 644 O O . GLY A 1 81 ? -10.530 10.762 10.216 1.00 88.12 81 GLY A O 1
ATOM 645 N N . GLY A 1 82 ? -8.388 11.031 10.845 1.00 87.50 82 GLY A N 1
ATOM 646 C CA . GLY A 1 82 ? -8.074 12.221 10.055 1.00 87.50 82 GLY A CA 1
ATOM 647 C C . GLY A 1 82 ? -7.910 13.503 10.869 1.00 87.50 82 GLY A C 1
ATOM 648 O O . GLY A 1 82 ? -7.624 14.531 10.263 1.00 87.50 82 GLY A O 1
ATOM 649 N N . ASP A 1 83 ? -8.070 13.461 12.197 1.00 84.81 83 ASP A N 1
ATOM 650 C CA . ASP A 1 83 ? -7.953 14.646 13.058 1.00 84.81 83 ASP A CA 1
ATOM 651 C C . ASP A 1 83 ? -6.505 15.167 13.137 1.00 84.81 83 ASP A C 1
ATOM 653 O O . ASP A 1 83 ? -6.281 16.379 13.086 1.00 84.81 83 ASP A O 1
ATOM 657 N N . HIS A 1 84 ? -5.519 14.268 13.202 1.00 87.12 84 HIS A N 1
ATOM 658 C CA . HIS A 1 84 ? -4.096 14.593 13.137 1.00 87.12 84 HIS A CA 1
ATOM 659 C C . HIS A 1 84 ? -3.375 13.692 12.133 1.00 87.12 84 HIS A C 1
ATOM 661 O O . HIS A 1 84 ? -3.675 12.506 11.982 1.00 87.12 84 HIS A O 1
ATOM 667 N N . TRP A 1 85 ? -2.373 14.265 11.467 1.00 87.00 85 TRP A N 1
ATOM 668 C CA . TRP A 1 85 ? -1.538 13.577 10.486 1.00 87.00 85 TRP A CA 1
ATOM 669 C C . TRP A 1 85 ? -0.108 13.480 10.993 1.00 87.00 85 TRP A C 1
ATOM 671 O O . TRP A 1 85 ? 0.442 14.458 11.501 1.00 87.00 85 TRP A O 1
ATOM 681 N N . GLY A 1 86 ? 0.471 12.289 10.862 1.00 88.31 86 GLY A N 1
ATOM 682 C CA . GLY A 1 86 ? 1.877 12.045 11.151 1.00 88.31 86 GLY A CA 1
ATOM 683 C C . GLY A 1 86 ? 2.804 12.628 10.086 1.00 88.31 86 GLY A C 1
ATOM 684 O O . GLY A 1 86 ? 2.377 13.265 9.118 1.00 88.31 86 GLY A O 1
ATOM 685 N N . ASP A 1 87 ? 4.096 12.371 10.263 1.00 87.44 87 ASP A N 1
ATOM 686 C CA . ASP A 1 87 ? 5.111 12.733 9.281 1.00 87.44 87 ASP A CA 1
ATOM 687 C C . ASP A 1 87 ? 4.967 11.913 7.987 1.00 87.44 87 ASP A C 1
ATOM 689 O O . ASP A 1 87 ? 4.385 10.826 7.958 1.00 87.44 87 ASP A O 1
ATOM 693 N N . VAL A 1 88 ? 5.531 12.433 6.892 1.00 86.19 88 VAL A N 1
ATOM 694 C CA . VAL A 1 88 ? 5.675 11.664 5.651 1.00 86.19 88 VAL A CA 1
ATOM 695 C C . VAL A 1 88 ? 6.716 10.570 5.855 1.00 86.19 88 VAL A C 1
ATOM 697 O O . VAL A 1 88 ? 7.880 10.839 6.154 1.00 86.19 88 VAL A O 1
ATOM 700 N N . GLU A 1 89 ? 6.305 9.335 5.608 1.00 87.81 89 GLU A N 1
ATOM 701 C CA . GLU A 1 89 ? 7.130 8.144 5.721 1.00 87.81 89 GLU A CA 1
ATOM 702 C C . GLU A 1 89 ? 7.615 7.695 4.335 1.00 87.81 89 GLU A C 1
ATOM 704 O O . GLU A 1 89 ? 6.899 7.786 3.333 1.00 87.81 89 GLU A O 1
ATOM 709 N N . THR A 1 90 ? 8.837 7.171 4.260 1.00 86.69 90 THR A N 1
ATOM 710 C CA . THR A 1 90 ? 9.365 6.528 3.048 1.00 86.69 90 THR A CA 1
ATOM 711 C C . THR A 1 90 ? 9.204 5.020 3.184 1.00 86.69 90 THR A C 1
ATOM 713 O O . THR A 1 90 ? 9.859 4.397 4.016 1.00 86.69 90 THR A O 1
ATOM 716 N N . ILE A 1 91 ? 8.352 4.430 2.346 1.00 86.75 91 ILE A N 1
ATOM 717 C CA . ILE A 1 91 ? 8.117 2.979 2.314 1.00 86.75 91 ILE A CA 1
ATOM 718 C C . ILE A 1 91 ? 9.233 2.291 1.533 1.00 86.75 91 ILE A C 1
ATOM 720 O O . ILE A 1 91 ? 9.803 1.292 1.969 1.00 86.75 91 ILE A O 1
ATOM 724 N N . ALA A 1 92 ? 9.521 2.831 0.351 1.00 82.19 92 ALA A N 1
ATOM 725 C CA . ALA A 1 92 ? 10.513 2.303 -0.565 1.00 82.19 92 ALA A CA 1
ATOM 726 C C . ALA A 1 92 ? 11.224 3.462 -1.254 1.00 82.19 92 ALA A C 1
ATOM 728 O O . ALA A 1 92 ? 10.570 4.431 -1.627 1.00 82.19 92 ALA A O 1
ATOM 729 N N . ALA A 1 93 ? 12.533 3.360 -1.450 1.00 78.38 93 ALA A N 1
ATOM 730 C CA . ALA A 1 93 ? 13.320 4.328 -2.205 1.00 78.38 93 ALA A CA 1
ATOM 731 C C . ALA A 1 93 ? 14.449 3.601 -2.936 1.00 78.38 93 ALA A C 1
ATOM 733 O O . ALA A 1 93 ? 15.050 2.689 -2.371 1.00 78.38 93 ALA A O 1
ATOM 734 N N . PHE A 1 94 ? 14.770 4.017 -4.162 1.00 70.25 94 PHE A N 1
ATOM 735 C CA . PHE A 1 94 ? 15.967 3.564 -4.875 1.00 70.25 94 PHE A CA 1
ATOM 736 C C . PHE A 1 94 ? 16.818 4.752 -5.282 1.00 70.25 94 PHE A C 1
ATOM 738 O O . PHE A 1 94 ? 16.307 5.853 -5.492 1.00 70.25 94 PHE A O 1
ATOM 745 N N . ALA A 1 95 ? 18.120 4.496 -5.412 1.00 64.06 95 ALA A N 1
ATOM 746 C CA . ALA A 1 95 ? 19.081 5.505 -5.814 1.00 64.06 95 ALA A CA 1
ATOM 747 C C . ALA A 1 95 ? 18.657 6.148 -7.155 1.00 64.06 95 ALA A C 1
ATOM 749 O O . ALA A 1 95 ? 18.288 5.423 -8.088 1.00 64.06 95 ALA A O 1
ATOM 750 N N . PRO A 1 96 ? 18.673 7.488 -7.251 1.00 59.75 96 PRO A N 1
ATOM 751 C CA . PRO A 1 96 ? 18.197 8.214 -8.428 1.00 59.75 96 PRO A CA 1
ATOM 752 C C . PRO A 1 96 ? 19.075 8.015 -9.678 1.00 59.75 96 PRO A C 1
ATOM 754 O O . PRO A 1 96 ? 18.647 8.364 -10.773 1.00 59.75 96 PRO A O 1
ATOM 757 N N . ASP A 1 97 ? 20.280 7.459 -9.531 1.00 58.22 97 ASP A N 1
ATOM 758 C CA . ASP A 1 97 ? 21.298 7.275 -10.572 1.00 58.22 97 ASP A CA 1
ATOM 759 C C . ASP A 1 97 ? 21.422 5.837 -11.103 1.00 58.22 97 ASP A C 1
ATOM 761 O O . ASP A 1 97 ? 22.242 5.575 -11.983 1.00 58.22 97 ASP A O 1
ATOM 765 N N . ALA A 1 98 ? 20.609 4.894 -10.622 1.00 58.88 98 ALA A N 1
ATOM 766 C CA . ALA A 1 98 ? 20.549 3.580 -11.246 1.00 58.88 98 ALA A CA 1
ATOM 767 C C . ALA A 1 98 ? 19.863 3.716 -12.622 1.00 58.88 98 ALA A C 1
ATOM 769 O O . ALA A 1 98 ? 18.651 3.903 -12.699 1.00 58.88 98 ALA A O 1
ATOM 770 N N . GLU A 1 99 ? 20.634 3.621 -13.714 1.00 53.69 99 GLU A N 1
ATOM 771 C CA . GLU A 1 99 ? 20.127 3.635 -15.107 1.00 53.69 99 GLU A CA 1
ATOM 772 C C . GLU A 1 99 ? 18.976 2.633 -15.333 1.00 53.69 99 GLU A C 1
ATOM 774 O O . GLU A 1 99 ? 18.104 2.860 -16.168 1.00 53.69 99 GLU A O 1
ATOM 779 N N . ASP A 1 100 ? 18.935 1.587 -14.507 1.00 56.62 100 ASP A N 1
ATOM 780 C CA . ASP A 1 100 ? 17.961 0.498 -14.484 1.00 56.62 100 ASP A CA 1
ATOM 781 C C . ASP A 1 100 ? 17.099 0.515 -13.209 1.00 56.62 100 ASP A C 1
ATOM 783 O O . ASP A 1 100 ? 16.735 -0.521 -12.637 1.00 56.62 100 ASP A O 1
ATOM 787 N N . ALA A 1 101 ? 16.810 1.698 -12.677 1.00 57.34 101 ALA A N 1
ATOM 788 C CA . ALA A 1 101 ? 16.026 1.767 -11.465 1.00 57.34 101 ALA A CA 1
ATOM 789 C C . ALA A 1 101 ? 14.566 1.351 -11.734 1.00 57.34 101 ALA A C 1
ATOM 791 O O . ALA A 1 101 ? 13.942 1.784 -12.708 1.00 57.34 101 ALA A O 1
ATOM 792 N N . PRO A 1 102 ? 14.009 0.482 -10.883 1.00 61.16 102 PRO A N 1
ATOM 793 C CA . PRO A 1 102 ? 12.685 -0.060 -11.097 1.00 61.16 102 PRO A CA 1
ATOM 794 C C . PRO A 1 102 ? 11.591 0.974 -10.836 1.00 61.16 102 PRO A C 1
ATOM 796 O O . PRO A 1 102 ? 11.577 1.638 -9.806 1.00 61.16 102 PRO A O 1
ATOM 799 N N . ASP A 1 103 ? 10.599 1.024 -11.717 1.00 69.56 103 ASP A N 1
ATOM 800 C CA . ASP A 1 103 ? 9.469 1.933 -11.550 1.00 69.56 103 ASP A CA 1
ATOM 801 C C . ASP A 1 103 ? 8.423 1.354 -10.582 1.00 69.56 103 ASP A C 1
ATOM 803 O O . ASP A 1 103 ? 7.911 0.246 -10.796 1.00 69.56 103 ASP A O 1
ATOM 807 N N . HIS A 1 104 ? 8.091 2.118 -9.538 1.00 73.25 104 HIS A N 1
ATOM 808 C CA . HIS A 1 104 ? 7.072 1.787 -8.545 1.00 73.25 104 HIS A CA 1
ATOM 809 C C . HIS A 1 104 ? 5.784 2.541 -8.819 1.00 73.25 104 HIS A C 1
ATOM 811 O O . HIS A 1 104 ? 5.465 3.480 -8.113 1.00 73.25 104 HIS A O 1
ATOM 817 N N . ARG A 1 105 ? 5.023 2.170 -9.849 1.00 71.88 105 ARG A N 1
ATOM 818 C CA . ARG A 1 105 ? 3.832 2.960 -10.216 1.00 71.88 105 ARG A CA 1
ATOM 819 C C . ARG A 1 105 ? 2.614 2.696 -9.342 1.00 71.88 105 ARG A C 1
ATOM 821 O O . ARG A 1 105 ? 1.762 3.563 -9.222 1.00 71.88 105 ARG A O 1
ATOM 828 N N . TYR A 1 106 ? 2.492 1.506 -8.767 1.00 82.19 106 TYR A N 1
ATOM 829 C CA . TYR A 1 106 ? 1.243 1.068 -8.145 1.00 82.19 106 TYR A CA 1
ATOM 830 C C . TYR A 1 106 ? 1.502 0.653 -6.705 1.00 82.19 106 TYR A C 1
ATOM 832 O O . TYR A 1 106 ? 1.801 -0.511 -6.455 1.00 82.19 106 TYR A O 1
ATOM 840 N N . ALA A 1 107 ? 1.429 1.618 -5.788 1.00 88.31 107 ALA A N 1
ATOM 841 C CA . ALA A 1 107 ? 1.481 1.389 -4.350 1.00 88.31 107 ALA A CA 1
ATOM 842 C C . ALA A 1 107 ? 0.060 1.374 -3.783 1.00 88.31 107 ALA A C 1
ATOM 844 O O . ALA A 1 107 ? -0.624 2.398 -3.811 1.00 88.31 107 ALA A O 1
ATOM 845 N N . VAL A 1 108 ? -0.392 0.216 -3.303 1.00 93.06 108 VAL A N 1
ATOM 846 C CA . VAL A 1 108 ? -1.757 0.036 -2.791 1.00 93.06 108 VAL A CA 1
ATOM 847 C C . VAL A 1 108 ? -1.724 -0.400 -1.322 1.00 93.06 108 VAL A C 1
ATOM 849 O O . VAL A 1 108 ? -1.097 -1.419 -1.009 1.00 93.06 108 VAL A O 1
ATOM 852 N N . PRO A 1 109 ? -2.358 0.361 -0.411 1.00 95.44 109 PRO A N 1
ATOM 853 C CA . PRO A 1 109 ? -2.377 0.040 1.007 1.00 95.44 109 PRO A CA 1
ATOM 854 C C . PRO A 1 109 ? -3.470 -0.982 1.357 1.00 95.44 109 PRO A C 1
ATOM 856 O O . PRO A 1 109 ? -4.528 -1.044 0.731 1.00 95.44 109 PRO A O 1
ATOM 859 N N . ALA A 1 110 ? -3.211 -1.759 2.402 1.00 95.94 110 ALA A N 1
ATOM 860 C CA . ALA A 1 110 ? -4.098 -2.716 3.055 1.00 95.94 110 ALA A CA 1
ATOM 861 C C . ALA A 1 110 ? -3.792 -2.742 4.569 1.00 95.94 110 ALA A C 1
ATOM 863 O O . ALA A 1 110 ? -2.746 -2.249 4.999 1.00 95.94 110 ALA A O 1
ATOM 864 N N . TYR A 1 111 ? -4.675 -3.321 5.385 1.00 95.88 111 TYR A N 1
ATOM 865 C CA . TYR A 1 111 ? -4.511 -3.343 6.845 1.00 95.88 111 TYR A CA 1
ATOM 866 C C . TYR A 1 111 ? -4.914 -4.688 7.467 1.00 95.88 111 TYR A C 1
ATOM 868 O O . TYR A 1 111 ? -6.061 -5.112 7.357 1.00 95.88 111 TYR A O 1
ATOM 876 N N . ASP A 1 112 ? -4.002 -5.360 8.171 1.00 94.12 112 ASP A N 1
ATOM 877 C CA . ASP A 1 112 ? -4.302 -6.571 8.942 1.00 94.12 112 ASP A CA 1
ATOM 878 C C . ASP A 1 112 ? -4.695 -6.225 10.385 1.00 94.12 112 ASP A C 1
ATOM 880 O O . ASP A 1 112 ? -3.839 -6.014 11.250 1.00 94.12 112 ASP A O 1
ATOM 884 N N . VAL A 1 113 ? -6.002 -6.242 10.663 1.00 91.62 113 VAL A N 1
ATOM 885 C CA . VAL A 1 113 ? -6.561 -5.986 12.003 1.00 91.62 113 VAL A CA 1
ATOM 886 C C . VAL A 1 113 ? -6.120 -7.007 13.055 1.00 91.62 113 VAL A C 1
ATOM 888 O O . VAL A 1 113 ? -6.105 -6.699 14.243 1.00 91.62 113 VAL A O 1
ATOM 891 N N . ARG A 1 114 ? -5.759 -8.236 12.660 1.00 89.50 114 ARG A N 1
ATOM 892 C CA . ARG A 1 114 ? -5.394 -9.287 13.628 1.00 89.50 114 ARG A CA 1
ATOM 893 C C . ARG A 1 114 ? -4.019 -9.051 14.227 1.00 89.50 114 ARG A C 1
ATOM 895 O O . ARG A 1 114 ? -3.777 -9.431 15.369 1.00 89.50 114 ARG A O 1
ATOM 902 N N . THR A 1 115 ? -3.132 -8.461 13.438 1.00 91.25 115 THR A N 1
ATOM 903 C CA . THR A 1 115 ? -1.746 -8.204 13.826 1.00 91.25 115 THR A CA 1
ATOM 904 C C . THR A 1 115 ? -1.471 -6.725 14.055 1.00 91.25 115 THR A C 1
ATOM 906 O O . THR A 1 115 ? -0.354 -6.392 14.426 1.00 91.25 115 THR A O 1
ATOM 909 N N . ASP A 1 116 ? -2.456 -5.853 13.818 1.00 92.81 116 ASP A N 1
ATOM 910 C CA . ASP A 1 116 ? -2.314 -4.394 13.783 1.00 92.81 116 ASP A CA 1
ATOM 911 C C . ASP A 1 116 ? -1.149 -3.968 12.875 1.00 92.81 116 ASP A C 1
ATOM 913 O O . ASP A 1 116 ? -0.139 -3.419 13.323 1.00 92.81 116 ASP A O 1
ATOM 917 N N . ARG A 1 117 ? -1.237 -4.337 11.589 1.00 94.00 117 ARG A N 1
ATOM 918 C CA . ARG A 1 117 ? -0.198 -4.032 10.593 1.00 94.00 117 ARG A CA 1
ATOM 919 C C . ARG A 1 117 ? -0.778 -3.366 9.363 1.00 94.00 117 ARG A C 1
ATOM 921 O O . ARG A 1 117 ? -1.714 -3.881 8.759 1.00 94.00 117 ARG A O 1
ATOM 928 N N . LEU A 1 118 ? -0.153 -2.274 8.950 1.00 94.88 118 LEU A N 1
ATOM 929 C CA . LEU A 1 118 ? -0.302 -1.752 7.600 1.00 94.88 118 LEU A CA 1
ATOM 930 C C . LEU A 1 118 ? 0.530 -2.595 6.649 1.00 94.88 118 LEU A C 1
ATOM 932 O O . LEU A 1 118 ? 1.624 -3.036 6.997 1.00 94.88 118 LEU A O 1
ATOM 936 N N . VAL A 1 119 ? 0.005 -2.811 5.451 1.00 94.50 119 VAL A N 1
ATOM 937 C CA . VAL A 1 119 ? 0.689 -3.510 4.371 1.00 94.50 119 VAL A CA 1
ATOM 938 C C . VAL A 1 119 ? 0.558 -2.680 3.106 1.00 94.50 119 VAL A C 1
ATOM 940 O O . VAL A 1 119 ? -0.542 -2.275 2.752 1.00 94.50 119 VAL A O 1
ATOM 943 N N . VAL A 1 120 ? 1.657 -2.447 2.399 1.00 93.69 120 VAL A N 1
ATOM 944 C CA . VAL A 1 120 ? 1.643 -1.764 1.102 1.00 93.69 120 VAL A CA 1
ATOM 945 C C . VAL A 1 120 ? 2.202 -2.698 0.053 1.00 93.69 120 VAL A C 1
ATOM 947 O O . VAL A 1 120 ? 3.343 -3.149 0.151 1.00 93.69 120 VAL A O 1
ATOM 950 N N . PHE A 1 121 ? 1.391 -2.983 -0.959 1.00 91.69 121 PHE A N 1
ATOM 951 C CA . PHE A 1 121 ? 1.805 -3.755 -2.118 1.00 91.69 121 PHE A CA 1
ATOM 952 C C . PHE A 1 121 ? 2.326 -2.802 -3.177 1.00 91.69 121 PHE A C 1
ATOM 954 O O . PHE A 1 121 ? 1.668 -1.810 -3.488 1.00 91.69 121 PHE A O 1
ATOM 961 N N . VAL A 1 122 ? 3.484 -3.116 -3.747 1.00 89.12 122 VAL A N 1
ATOM 962 C CA . VAL A 1 122 ? 4.064 -2.352 -4.849 1.00 89.12 122 VAL A CA 1
ATOM 963 C C . VAL A 1 122 ? 4.332 -3.261 -6.034 1.00 89.12 122 VAL A C 1
ATOM 965 O O . VAL A 1 122 ? 4.728 -4.415 -5.875 1.00 89.12 122 VAL A O 1
ATOM 968 N N . VAL A 1 123 ? 4.169 -2.736 -7.240 1.00 86.19 123 VAL A N 1
ATOM 969 C CA . VAL A 1 123 ? 4.765 -3.334 -8.439 1.00 86.19 123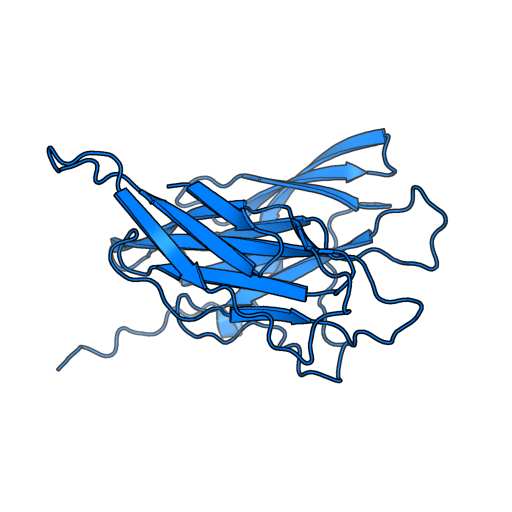 VAL A CA 1
ATOM 970 C C . VAL A 1 123 ? 6.131 -2.706 -8.640 1.00 86.19 123 VAL A C 1
ATOM 972 O O . VAL A 1 123 ? 6.246 -1.486 -8.613 1.00 86.19 123 VAL A O 1
ATOM 975 N N . ARG A 1 124 ? 7.156 -3.525 -8.856 1.00 81.56 124 ARG A N 1
ATOM 976 C CA . ARG A 1 124 ? 8.505 -3.074 -9.208 1.00 81.56 124 ARG A CA 1
ATOM 977 C C . ARG A 1 124 ? 8.812 -3.511 -10.635 1.00 81.56 124 ARG A C 1
ATOM 979 O O . ARG A 1 124 ? 9.023 -4.706 -10.851 1.00 81.56 124 ARG A O 1
ATOM 986 N N . GLY A 1 125 ? 8.848 -2.571 -11.580 1.00 75.81 125 GLY A N 1
ATOM 987 C CA . GLY A 1 125 ? 9.230 -2.853 -12.970 1.00 75.81 125 GLY A CA 1
ATOM 988 C C . GLY A 1 125 ? 10.631 -3.465 -13.082 1.00 75.81 125 GLY A C 1
ATOM 989 O O . GLY A 1 125 ? 11.540 -3.038 -12.376 1.00 75.81 125 GLY A O 1
ATOM 990 N N . ASP A 1 126 ? 10.799 -4.457 -13.956 1.00 70.69 126 ASP A N 1
ATOM 991 C CA . ASP A 1 126 ? 12.111 -5.009 -14.306 1.00 70.69 126 ASP A CA 1
ATOM 992 C C . ASP A 1 126 ? 12.556 -4.396 -15.645 1.00 70.69 126 ASP A C 1
ATOM 994 O O . ASP A 1 126 ? 11.943 -4.688 -16.674 1.00 70.69 126 ASP A O 1
ATOM 998 N N . PRO A 1 127 ? 13.583 -3.530 -15.658 1.00 65.12 127 PRO A N 1
ATOM 999 C CA . PRO A 1 127 ? 14.032 -2.858 -16.878 1.00 65.12 127 PRO A CA 1
ATOM 1000 C C . PRO A 1 127 ? 14.656 -3.821 -17.894 1.00 65.12 127 PRO A C 1
ATOM 1002 O O . PRO A 1 127 ? 14.719 -3.493 -19.079 1.00 65.12 127 PRO A O 1
ATOM 1005 N N . SER A 1 128 ? 15.074 -5.017 -17.462 1.00 62.72 128 SER A N 1
ATOM 1006 C CA . SER A 1 128 ? 15.607 -6.047 -18.356 1.00 62.72 128 SER A CA 1
ATOM 1007 C C . SER A 1 128 ? 14.519 -6.752 -19.176 1.00 62.72 128 SER A C 1
ATOM 1009 O O . SER A 1 128 ? 14.828 -7.433 -20.158 1.00 62.72 128 SER A O 1
ATOM 1011 N N . VAL A 1 129 ? 13.242 -6.568 -18.821 1.00 62.81 129 VAL A N 1
ATOM 1012 C CA . VAL A 1 129 ? 12.108 -7.148 -19.541 1.00 62.81 129 VAL A CA 1
ATOM 1013 C C . VAL A 1 129 ? 11.591 -6.138 -20.578 1.00 62.81 129 VAL A C 1
ATOM 1015 O O . VAL A 1 129 ? 11.198 -5.025 -20.219 1.00 62.81 129 VAL A O 1
ATOM 1018 N N . PRO A 1 130 ? 11.553 -6.488 -21.881 1.00 60.62 130 PRO A N 1
ATOM 1019 C CA . PRO A 1 130 ? 11.035 -5.600 -22.914 1.00 60.62 130 PRO A CA 1
ATOM 1020 C C . PRO A 1 130 ? 9.593 -5.186 -22.621 1.00 60.62 130 PRO A C 1
ATOM 1022 O O . PRO A 1 130 ? 8.744 -6.028 -22.319 1.00 60.62 130 PRO A O 1
ATOM 1025 N N . LYS A 1 131 ? 9.291 -3.892 -22.781 1.00 57.84 131 LYS A N 1
ATOM 1026 C CA . LYS A 1 131 ? 7.910 -3.395 -22.724 1.00 57.84 131 LYS A CA 1
ATOM 1027 C C . LYS A 1 131 ? 7.018 -4.229 -23.662 1.00 57.84 131 LYS A C 1
ATOM 1029 O O . LYS A 1 131 ? 7.424 -4.484 -24.798 1.00 57.84 131 LYS A O 1
ATOM 1034 N N . PRO A 1 132 ? 5.813 -4.628 -23.231 1.00 51.78 132 PRO A N 1
ATOM 1035 C CA . PRO A 1 132 ? 5.074 -4.102 -22.082 1.00 51.78 132 PRO A CA 1
ATOM 1036 C C . PRO A 1 132 ? 5.432 -4.702 -20.712 1.00 51.78 132 PRO A C 1
ATOM 1038 O O . PRO A 1 132 ? 4.769 -4.355 -19.747 1.00 51.78 132 PRO A O 1
ATOM 1041 N N . GLY A 1 133 ? 6.442 -5.574 -20.610 1.00 51.94 133 GLY A N 1
ATOM 1042 C CA . GLY A 1 133 ? 6.756 -6.348 -19.409 1.00 51.94 133 GLY A CA 1
ATOM 1043 C C . GLY A 1 133 ? 6.786 -5.522 -18.125 1.00 51.94 133 GLY A C 1
ATOM 1044 O O . GLY A 1 133 ? 7.718 -4.771 -17.859 1.00 51.94 133 GLY A O 1
ATOM 1045 N N . ASN A 1 134 ? 5.743 -5.668 -17.324 1.00 67.69 134 ASN A N 1
ATOM 1046 C CA . ASN A 1 134 ? 5.592 -5.022 -16.041 1.00 67.69 134 ASN A CA 1
ATOM 1047 C C . ASN A 1 134 ? 5.886 -6.008 -14.902 1.00 67.69 134 ASN A C 1
ATOM 1049 O O . ASN A 1 134 ? 5.901 -7.224 -15.063 1.00 67.69 134 ASN A O 1
ATOM 1053 N N . GLY A 1 135 ? 6.248 -5.437 -13.771 1.00 81.31 135 GLY A N 1
ATOM 1054 C CA . GLY A 1 135 ? 7.150 -5.994 -12.787 1.00 81.31 135 GLY A CA 1
ATOM 1055 C C . GLY A 1 135 ? 6.729 -7.195 -11.946 1.00 81.31 135 GLY A C 1
ATOM 1056 O O . GLY A 1 135 ? 5.787 -7.937 -12.212 1.00 81.31 135 GLY A O 1
ATOM 1057 N N . THR A 1 136 ? 7.465 -7.348 -10.850 1.00 85.69 136 THR A N 1
ATOM 1058 C CA . THR A 1 136 ? 7.141 -8.280 -9.767 1.00 85.69 136 THR A CA 1
ATOM 1059 C C . THR A 1 136 ? 6.405 -7.528 -8.660 1.00 85.69 136 THR A C 1
ATOM 1061 O O . THR A 1 136 ? 6.742 -6.383 -8.349 1.00 85.69 136 THR A O 1
ATOM 1064 N N . HIS A 1 137 ? 5.393 -8.162 -8.066 1.00 89.25 137 HIS A N 1
ATOM 1065 C CA . HIS A 1 137 ? 4.757 -7.646 -6.857 1.00 89.25 137 HIS A CA 1
ATOM 1066 C C . HIS A 1 137 ? 5.686 -7.821 -5.655 1.00 89.25 137 HIS A C 1
ATOM 1068 O O . HIS A 1 137 ? 6.246 -8.895 -5.447 1.00 89.25 137 HIS A O 1
ATOM 1074 N N . TYR A 1 138 ? 5.774 -6.795 -4.828 1.00 88.94 138 TYR A N 1
ATOM 1075 C CA . TYR A 1 138 ? 6.443 -6.800 -3.535 1.00 88.94 138 TYR A CA 1
ATOM 1076 C C . TYR A 1 138 ? 5.470 -6.286 -2.481 1.00 88.94 138 TYR A C 1
ATOM 1078 O O . TYR A 1 138 ? 4.469 -5.649 -2.818 1.00 88.94 138 TYR A O 1
ATOM 1086 N N . ALA A 1 139 ? 5.756 -6.550 -1.212 1.00 90.38 139 ALA A N 1
ATOM 1087 C CA . ALA A 1 139 ? 5.030 -5.918 -0.126 1.00 90.38 139 ALA A CA 1
ATOM 1088 C C . ALA A 1 139 ? 5.959 -5.444 0.979 1.00 90.38 139 ALA A C 1
ATOM 1090 O O . ALA A 1 139 ? 6.996 -6.049 1.254 1.00 90.38 139 ALA A O 1
ATOM 1091 N N . PHE A 1 140 ? 5.508 -4.377 1.619 1.00 91.31 140 PHE A N 1
ATOM 1092 C CA . PHE A 1 140 ? 6.064 -3.828 2.837 1.00 91.31 140 PHE A CA 1
ATOM 1093 C C . PHE A 1 140 ? 5.002 -3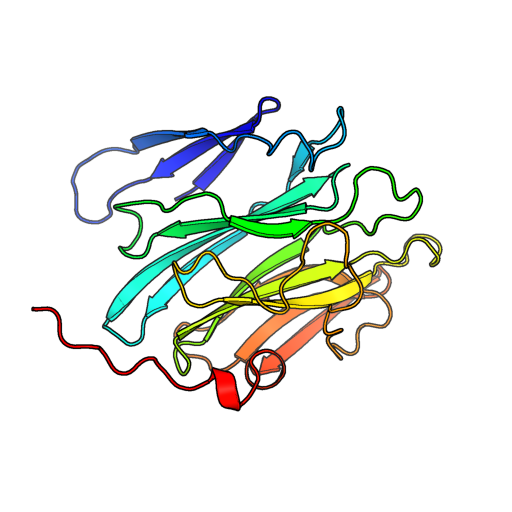.863 3.916 1.00 91.31 140 PHE A C 1
ATOM 1095 O O . PHE A 1 140 ? 3.811 -3.814 3.611 1.00 91.31 140 PHE A O 1
ATOM 1102 N N . TRP A 1 141 ? 5.420 -3.912 5.168 1.00 93.19 141 TRP A N 1
ATOM 1103 C CA . TRP A 1 141 ? 4.521 -3.797 6.299 1.00 93.19 141 TRP A CA 1
ATOM 1104 C C . TRP A 1 141 ? 5.100 -2.888 7.374 1.00 93.19 141 TRP A C 1
ATOM 1106 O O . TRP A 1 141 ? 6.313 -2.744 7.482 1.00 93.19 141 TRP A O 1
ATOM 1116 N N . SER A 1 142 ? 4.223 -2.282 8.163 1.00 93.25 142 SER A N 1
ATOM 1117 C CA . SER A 1 142 ? 4.589 -1.405 9.273 1.00 93.25 142 SER A CA 1
ATOM 1118 C C . SER A 1 142 ? 3.566 -1.524 10.401 1.00 93.25 142 SER A C 1
ATOM 1120 O O . SER A 1 142 ? 2.433 -1.974 10.189 1.00 93.25 142 SER A O 1
ATOM 1122 N N . VAL A 1 143 ? 3.965 -1.142 11.610 1.00 93.06 143 VAL A N 1
ATOM 1123 C CA . VAL A 1 143 ? 3.011 -0.831 12.679 1.00 93.06 143 VAL A CA 1
ATOM 1124 C C . VAL A 1 143 ? 2.441 0.553 12.366 1.00 93.06 143 VAL A C 1
ATOM 1126 O O . VAL A 1 143 ? 3.228 1.447 12.060 1.00 93.06 143 VAL A O 1
ATOM 1129 N N . PRO A 1 144 ? 1.115 0.772 12.428 1.00 92.88 144 PRO A N 1
ATOM 1130 C CA . PRO A 1 144 ? 0.574 2.114 12.249 1.00 92.88 144 PRO A CA 1
ATOM 1131 C C . PRO A 1 144 ? 1.304 3.126 13.147 1.00 92.88 144 PRO A C 1
ATOM 1133 O O . PRO A 1 144 ? 1.385 2.918 14.356 1.00 92.88 144 PRO A O 1
ATOM 1136 N N . GLY A 1 145 ? 1.842 4.183 12.536 1.00 88.50 145 GLY A N 1
ATOM 1137 C CA . GLY A 1 145 ? 2.452 5.332 13.210 1.00 88.50 145 GLY A CA 1
ATOM 1138 C C . GLY A 1 145 ? 3.918 5.152 13.596 1.00 88.50 145 GLY A C 1
ATOM 1139 O O . GLY A 1 145 ? 4.513 6.066 14.162 1.00 88.50 145 GLY A O 1
ATOM 1140 N N . SER A 1 146 ? 4.532 3.995 13.318 1.00 90.00 146 SER A N 1
ATOM 1141 C CA . SER A 1 146 ? 5.924 3.770 13.722 1.00 90.00 146 SER A CA 1
ATOM 1142 C C . SER A 1 146 ? 6.958 4.455 12.830 1.00 90.00 146 SER A C 1
ATOM 1144 O O . SER A 1 146 ? 8.105 4.575 13.254 1.00 90.00 146 SER A O 1
ATOM 1146 N N . GLY A 1 147 ? 6.622 4.825 11.588 1.00 86.38 147 GLY A N 1
ATOM 1147 C CA . GLY A 1 147 ? 7.612 5.247 10.589 1.00 86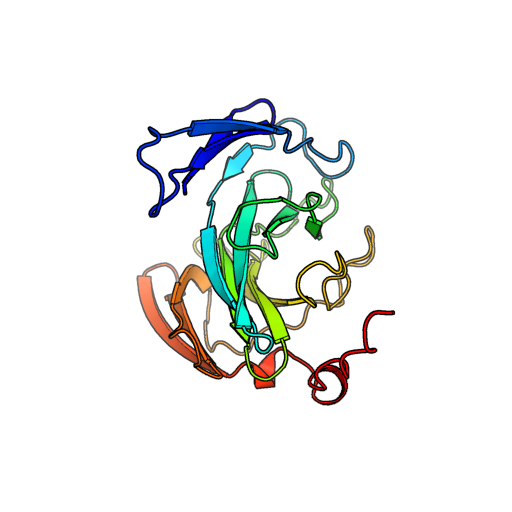.38 147 GLY A CA 1
ATOM 1148 C C . GLY A 1 147 ? 8.555 4.138 10.104 1.00 86.38 147 GLY A C 1
ATOM 1149 O O . GLY A 1 147 ? 9.395 4.376 9.236 1.00 86.38 147 GLY A O 1
ATOM 1150 N N . ASP A 1 148 ? 8.427 2.919 10.636 1.00 87.94 148 ASP A N 1
ATOM 1151 C CA . ASP A 1 148 ? 9.369 1.820 10.426 1.00 87.94 148 ASP A CA 1
ATOM 1152 C C . ASP A 1 148 ? 8.769 0.732 9.528 1.00 87.94 148 ASP A C 1
ATOM 1154 O O . ASP A 1 148 ? 8.101 -0.199 9.982 1.00 87.94 148 ASP A O 1
ATOM 1158 N N . TRP A 1 149 ? 9.058 0.836 8.228 1.00 89.19 149 TRP A N 1
ATOM 1159 C CA . TRP A 1 149 ? 8.626 -0.128 7.217 1.00 89.19 149 TRP A CA 1
ATOM 1160 C C . TRP A 1 149 ? 9.587 -1.310 7.079 1.00 89.19 149 TRP A C 1
ATOM 1162 O O . TRP A 1 149 ? 10.812 -1.167 7.106 1.00 89.19 149 TRP A O 1
ATOM 1172 N N . HIS A 1 150 ? 9.012 -2.494 6.877 1.00 87.62 150 HIS A N 1
ATOM 1173 C CA . HIS A 1 150 ? 9.705 -3.769 6.764 1.00 87.62 150 HIS A CA 1
ATOM 1174 C C . HIS A 1 150 ? 9.342 -4.498 5.460 1.00 87.62 150 HIS A C 1
ATOM 1176 O O . HIS A 1 150 ? 8.168 -4.529 5.098 1.00 87.62 150 HIS A O 1
ATOM 1182 N N . PRO A 1 151 ? 10.296 -5.162 4.782 1.00 82.50 151 PRO A N 1
ATOM 1183 C CA . PRO A 1 151 ? 11.734 -5.135 5.055 1.00 82.50 151 PRO A CA 1
ATOM 1184 C C . PRO A 1 151 ? 12.281 -3.707 4.934 1.00 82.50 151 PRO A C 1
ATOM 1186 O O . PRO A 1 151 ? 11.867 -2.956 4.053 1.00 82.50 151 PRO A O 1
ATOM 1189 N N . ARG A 1 152 ? 13.177 -3.319 5.850 1.00 68.75 152 ARG A N 1
ATOM 1190 C CA . ARG A 1 152 ? 13.680 -1.944 5.900 1.00 68.75 152 ARG A CA 1
ATOM 1191 C C . ARG A 1 152 ? 14.533 -1.697 4.670 1.00 68.75 152 ARG A C 1
ATOM 1193 O O . ARG A 1 152 ? 15.602 -2.290 4.535 1.00 68.75 152 ARG A O 1
ATOM 1200 N N . GLN A 1 153 ? 14.094 -0.804 3.792 1.00 60.84 153 GLN A N 1
ATOM 1201 C CA . GLN A 1 153 ? 14.983 -0.279 2.767 1.00 60.84 153 GLN A CA 1
ATOM 1202 C C . GLN A 1 153 ? 15.844 0.815 3.391 1.00 60.84 153 GLN A C 1
ATOM 1204 O O . GLN A 1 153 ? 15.402 1.933 3.634 1.00 60.84 153 GLN A O 1
ATOM 1209 N N . VAL A 1 154 ? 17.090 0.458 3.696 1.00 50.56 154 VAL A N 1
ATOM 1210 C CA . VAL A 1 154 ? 18.130 1.438 4.011 1.00 50.56 154 VAL A CA 1
ATOM 1211 C C . VAL A 1 154 ? 18.583 2.047 2.680 1.00 50.56 154 VAL A C 1
ATOM 1213 O O . VAL A 1 154 ? 18.928 1.277 1.777 1.00 50.56 154 VAL A O 1
ATOM 1216 N N . PRO A 1 155 ? 18.630 3.386 2.534 1.00 50.31 155 PRO A N 1
ATOM 1217 C CA . PRO A 1 155 ? 19.255 4.015 1.375 1.00 50.31 155 PRO A CA 1
ATOM 1218 C C . PRO A 1 155 ? 20.636 3.392 1.111 1.00 50.31 155 PRO A C 1
ATOM 1220 O O . PRO A 1 155 ? 21.490 3.335 1.994 1.00 50.31 155 PRO A O 1
ATOM 1223 N N . GLY A 1 156 ? 20.835 2.850 -0.088 1.00 46.09 156 GLY A N 1
ATOM 1224 C CA . GLY A 1 156 ? 22.067 2.170 -0.499 1.00 46.09 156 GLY A CA 1
ATOM 1225 C C . GLY A 1 156 ? 22.102 0.642 -0.334 1.00 46.09 156 GLY A C 1
ATOM 1226 O O . GLY A 1 156 ? 23.105 0.041 -0.720 1.00 46.09 156 GLY A O 1
ATOM 1227 N N . ARG A 1 157 ? 21.063 -0.020 0.205 1.00 47.00 157 ARG A N 1
ATOM 1228 C CA . ARG A 1 157 ? 20.977 -1.498 0.286 1.00 47.00 157 ARG A CA 1
ATOM 1229 C C . ARG A 1 157 ? 19.590 -2.004 -0.115 1.00 47.00 157 ARG A C 1
ATOM 1231 O O . ARG A 1 157 ? 18.646 -1.983 0.668 1.00 47.00 157 ARG A O 1
ATOM 1238 N N . TYR A 1 158 ? 19.495 -2.453 -1.364 1.00 53.09 158 TYR A N 1
ATOM 1239 C CA . TYR A 1 158 ? 18.238 -2.605 -2.107 1.00 53.09 158 TYR A CA 1
ATOM 1240 C C . TYR A 1 158 ? 17.856 -4.066 -2.428 1.00 53.09 158 TYR A C 1
ATOM 1242 O O . TYR A 1 158 ? 16.982 -4.313 -3.258 1.00 53.09 158 TYR A O 1
ATOM 1250 N N . ASP A 1 159 ? 18.497 -5.043 -1.786 1.00 51.41 159 ASP A N 1
ATOM 1251 C CA . ASP A 1 159 ? 18.336 -6.486 -2.023 1.00 51.41 159 ASP A CA 1
ATOM 1252 C C . ASP A 1 159 ? 17.378 -7.191 -1.042 1.00 51.41 159 ASP A C 1
ATOM 1254 O O . ASP A 1 159 ? 17.109 -8.379 -1.195 1.00 51.41 159 ASP A O 1
ATOM 1258 N N . GLN A 1 160 ? 16.806 -6.479 -0.066 1.00 57.78 160 GLN A N 1
ATOM 1259 C CA . GLN A 1 160 ? 15.975 -7.087 0.988 1.00 57.78 160 GLN A CA 1
ATOM 1260 C C . GLN A 1 160 ? 14.484 -7.199 0.658 1.00 57.78 160 GLN A C 1
ATOM 1262 O O . GLN A 1 160 ? 13.684 -7.556 1.521 1.00 57.78 160 GLN A O 1
ATOM 1267 N N . LEU A 1 161 ? 14.080 -6.884 -0.570 1.00 68.81 161 LEU A N 1
ATOM 1268 C CA . LEU A 1 161 ? 12.681 -6.975 -0.958 1.00 68.81 161 LEU A CA 1
ATOM 1269 C C . LEU A 1 161 ? 12.199 -8.428 -0.985 1.00 68.81 161 LEU A C 1
ATOM 1271 O O . LEU A 1 161 ? 12.830 -9.279 -1.605 1.00 68.81 161 LEU A O 1
ATOM 1275 N N . ILE A 1 162 ? 11.039 -8.694 -0.382 1.00 67.75 162 ILE A N 1
ATOM 1276 C CA . ILE A 1 162 ? 10.396 -10.012 -0.427 1.00 67.75 162 ILE A CA 1
ATOM 1277 C C . ILE A 1 162 ? 9.485 -10.051 -1.663 1.00 67.75 162 ILE A C 1
ATOM 1279 O O . ILE A 1 162 ? 8.420 -9.425 -1.640 1.00 67.75 162 ILE A O 1
ATOM 1283 N N . PRO A 1 163 ? 9.874 -10.730 -2.763 1.00 78.88 163 PRO A N 1
ATOM 1284 C CA . PRO A 1 163 ? 8.996 -10.871 -3.914 1.00 78.88 163 PRO A CA 1
ATOM 1285 C C . PRO A 1 163 ? 7.766 -11.681 -3.514 1.00 78.88 163 PRO A C 1
ATOM 1287 O O . PRO A 1 163 ? 7.861 -12.749 -2.904 1.00 78.88 163 PRO A O 1
ATOM 1290 N N . LEU A 1 164 ? 6.594 -11.186 -3.888 1.00 83.88 164 LEU A N 1
ATOM 1291 C CA . LEU A 1 164 ? 5.355 -11.913 -3.700 1.00 83.88 164 LEU A CA 1
ATOM 1292 C C . LEU A 1 164 ? 5.178 -12.916 -4.828 1.00 83.88 164 LEU A C 1
ATOM 1294 O O . LEU A 1 164 ? 5.166 -12.564 -6.011 1.00 83.88 164 LEU A O 1
ATOM 1298 N N . ILE A 1 165 ? 4.910 -14.164 -4.450 1.00 83.69 165 ILE A N 1
ATOM 1299 C CA . ILE A 1 165 ? 4.454 -15.201 -5.377 1.00 83.69 165 ILE A CA 1
ATOM 1300 C C . ILE A 1 165 ? 2.981 -14.938 -5.699 1.00 83.69 165 ILE A C 1
ATOM 1302 O O . ILE A 1 165 ? 2.070 -15.660 -5.298 1.00 83.69 165 ILE A O 1
ATOM 1306 N N . SER A 1 166 ? 2.739 -13.846 -6.421 1.00 83.56 166 SER A N 1
ATOM 1307 C CA . SER A 1 166 ? 1.398 -13.461 -6.845 1.00 83.56 166 SER A CA 1
ATOM 1308 C C . SER A 1 166 ? 0.852 -14.361 -7.951 1.00 83.56 166 SER A C 1
ATOM 1310 O O . SER A 1 166 ? -0.358 -14.452 -8.149 1.00 83.56 166 SER A O 1
ATOM 1312 N N . GLY A 1 167 ? 1.746 -15.069 -8.646 1.00 84.69 167 GLY A N 1
ATOM 1313 C CA . GLY A 1 167 ? 1.447 -15.811 -9.865 1.00 84.69 167 GLY A CA 1
ATOM 1314 C C . GLY A 1 167 ? 1.215 -14.909 -11.075 1.00 84.69 167 GLY A C 1
ATOM 1315 O O . GLY A 1 167 ? 0.690 -15.394 -12.074 1.00 84.69 167 GLY A O 1
ATOM 1316 N N . ALA A 1 168 ? 1.568 -13.624 -10.974 1.00 86.81 168 ALA A N 1
ATOM 1317 C CA . ALA A 1 168 ? 1.761 -12.774 -12.136 1.00 86.81 168 ALA A CA 1
ATOM 1318 C C . ALA A 1 168 ? 2.969 -13.283 -12.929 1.00 86.81 168 ALA A C 1
ATOM 1320 O O . ALA A 1 168 ? 4.006 -13.606 -12.346 1.00 86.81 168 ALA A O 1
ATOM 1321 N N . THR A 1 169 ? 2.826 -13.353 -14.247 1.00 85.75 169 THR A N 1
ATOM 1322 C CA . THR A 1 169 ? 3.978 -13.494 -15.142 1.00 85.75 169 THR A CA 1
ATOM 1323 C C . THR A 1 169 ? 4.641 -12.135 -15.323 1.00 85.75 169 THR A C 1
ATOM 1325 O O . THR A 1 169 ? 5.860 -12.061 -15.440 1.00 85.75 169 THR A O 1
ATOM 1328 N N . SER A 1 170 ? 3.834 -11.070 -15.313 1.00 86.56 170 SER A N 1
ATOM 1329 C CA . SER A 1 170 ? 4.284 -9.700 -15.496 1.00 86.56 170 SER A CA 1
ATOM 1330 C C . SER A 1 170 ? 3.209 -8.728 -14.986 1.00 86.56 170 SER A C 1
ATOM 1332 O O . SER A 1 170 ? 2.220 -8.486 -15.675 1.00 86.56 170 SER A O 1
ATOM 1334 N N . ALA A 1 171 ? 3.349 -8.216 -13.759 1.00 88.06 171 ALA A N 1
ATOM 1335 C CA . ALA A 1 171 ? 2.316 -7.412 -13.103 1.00 88.06 171 ALA A CA 1
ATOM 1336 C C . ALA A 1 171 ? 2.387 -5.927 -13.473 1.00 88.06 171 ALA A C 1
ATOM 1338 O O . ALA A 1 171 ? 3.417 -5.295 -13.268 1.00 88.06 171 ALA A O 1
ATOM 1339 N N . SER A 1 172 ? 1.280 -5.345 -13.932 1.00 86.69 172 SER A N 1
ATOM 1340 C CA . SER A 1 172 ? 1.089 -3.897 -14.109 1.00 86.69 172 SER A CA 1
ATOM 1341 C C . SER A 1 172 ? -0.136 -3.405 -13.345 1.00 86.69 172 SER A C 1
ATOM 1343 O O . SER A 1 172 ? -0.564 -4.105 -12.440 1.00 86.69 172 SER A O 1
ATOM 1345 N N . TRP A 1 173 ? -0.666 -2.216 -13.674 1.00 87.25 173 TRP A N 1
ATOM 1346 C CA . TRP A 1 173 ? -1.852 -1.563 -13.088 1.00 87.25 173 TRP A CA 1
ATOM 1347 C C . TRP A 1 173 ? -2.516 -2.341 -11.951 1.00 87.25 173 TRP A C 1
ATOM 1349 O O . TRP A 1 173 ? -3.486 -3.067 -12.170 1.00 87.25 173 TRP A O 1
ATOM 1359 N N . THR A 1 174 ? -1.965 -2.184 -10.749 1.00 89.94 174 THR A N 1
ATOM 1360 C CA . THR A 1 174 ? -2.409 -2.925 -9.571 1.00 89.94 174 THR A CA 1
ATOM 1361 C C . THR A 1 174 ? -3.381 -2.089 -8.758 1.00 89.94 174 THR A C 1
ATOM 1363 O O . THR A 1 174 ? -3.160 -0.896 -8.533 1.00 89.94 174 THR A O 1
ATOM 1366 N N . ASP A 1 175 ? -4.443 -2.738 -8.300 1.00 93.06 175 ASP A N 1
ATOM 1367 C CA . ASP A 1 175 ? -5.379 -2.203 -7.324 1.00 93.06 175 ASP A CA 1
ATOM 1368 C C . ASP A 1 175 ? -5.677 -3.237 -6.236 1.00 93.06 175 ASP A C 1
ATOM 1370 O O . ASP A 1 175 ? -5.489 -4.444 -6.433 1.00 93.06 175 ASP A O 1
ATOM 1374 N N . ALA A 1 176 ? -6.138 -2.766 -5.082 1.00 94.00 176 ALA A N 1
ATOM 1375 C CA . ALA A 1 176 ? -6.460 -3.621 -3.951 1.00 94.00 176 ALA A CA 1
ATOM 1376 C C . ALA A 1 176 ? -7.831 -3.296 -3.363 1.00 94.00 176 ALA A C 1
ATOM 1378 O O . ALA A 1 176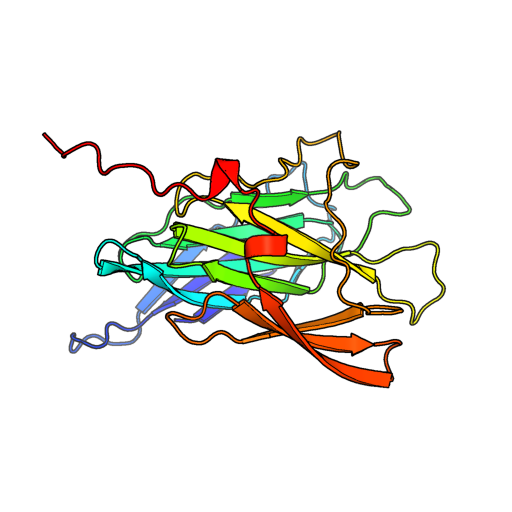 ? -8.257 -2.147 -3.296 1.00 94.00 176 ALA A O 1
ATOM 1379 N N . ALA A 1 177 ? -8.507 -4.335 -2.885 1.00 93.88 177 ALA A N 1
ATOM 1380 C CA . ALA A 1 177 ? -9.740 -4.210 -2.129 1.00 93.88 177 ALA A CA 1
ATOM 1381 C C . ALA A 1 177 ? -9.714 -5.148 -0.925 1.00 93.88 177 ALA A C 1
ATOM 1383 O O . ALA A 1 177 ? -9.295 -6.304 -1.013 1.00 93.88 177 ALA A O 1
ATOM 1384 N N . GLN A 1 178 ? -10.207 -4.669 0.208 1.00 93.19 178 GLN A N 1
ATOM 1385 C CA . GLN A 1 178 ? -10.244 -5.429 1.446 1.00 93.19 178 GLN A CA 1
ATOM 1386 C C . GLN A 1 178 ? -11.564 -5.177 2.180 1.00 93.19 178 GLN A C 1
ATOM 1388 O O . GLN A 1 178 ? -12.067 -4.058 2.209 1.00 93.19 178 GLN A O 1
ATOM 1393 N N . ALA A 1 179 ? -12.122 -6.222 2.797 1.00 87.75 179 ALA A N 1
ATOM 1394 C CA . ALA A 1 179 ? -13.205 -6.062 3.765 1.00 87.75 179 ALA A CA 1
ATOM 1395 C C . ALA A 1 179 ? -12.626 -5.710 5.145 1.00 87.75 179 ALA A C 1
ATOM 1397 O O . ALA A 1 179 ? -11.608 -6.277 5.531 1.00 87.75 179 ALA A O 1
ATOM 1398 N N . GLY A 1 180 ? -13.286 -4.831 5.907 1.00 80.94 180 GLY A N 1
ATOM 1399 C CA . GLY A 1 180 ? -12.706 -4.161 7.086 1.00 80.94 180 GLY A CA 1
ATOM 1400 C C . GLY A 1 180 ? -12.099 -5.045 8.190 1.00 80.94 180 GLY A C 1
ATOM 1401 O O . GLY A 1 180 ? -11.321 -4.551 8.993 1.00 80.94 180 GLY A O 1
ATOM 1402 N N . ASN A 1 181 ? -12.405 -6.344 8.235 1.00 80.81 181 ASN A N 1
ATOM 1403 C CA . ASN A 1 181 ? -11.841 -7.308 9.188 1.00 80.81 181 ASN A CA 1
ATOM 1404 C C . ASN A 1 181 ? -11.269 -8.579 8.527 1.00 80.81 181 ASN A C 1
ATOM 1406 O O . ASN A 1 181 ? -11.054 -9.597 9.195 1.00 80.81 181 ASN A O 1
ATOM 1410 N N . ALA A 1 182 ? -11.070 -8.562 7.209 1.00 89.31 182 ALA A N 1
ATOM 1411 C CA . ALA A 1 182 ? -10.531 -9.706 6.491 1.00 89.31 182 ALA A CA 1
ATOM 1412 C C . ALA A 1 182 ? -9.055 -9.913 6.842 1.00 89.31 182 ALA A C 1
ATOM 1414 O O . ALA A 1 182 ? -8.285 -8.962 6.905 1.00 89.31 182 ALA A O 1
ATOM 1415 N N . SER A 1 183 ? -8.636 -11.172 6.985 1.00 90.44 183 SER A N 1
ATOM 1416 C CA . SER A 1 183 ? -7.219 -11.543 7.139 1.00 90.44 183 SER A CA 1
ATOM 1417 C C . SER A 1 183 ? -6.497 -11.704 5.799 1.00 90.44 183 SER A C 1
ATOM 1419 O O . SER A 1 183 ? -5.539 -12.473 5.676 1.00 90.44 183 SER A O 1
ATOM 1421 N N . TYR A 1 184 ? -7.043 -11.079 4.764 1.00 94.00 184 TYR A N 1
ATOM 1422 C CA . TYR A 1 184 ? -6.572 -11.147 3.398 1.00 94.00 184 TYR A CA 1
ATOM 1423 C C . TYR A 1 184 ? -7.009 -9.892 2.642 1.00 94.00 184 TYR A C 1
ATOM 1425 O O . TYR A 1 184 ? -7.977 -9.229 3.018 1.00 94.00 184 TYR A O 1
ATOM 1433 N N . VAL A 1 185 ? -6.326 -9.623 1.538 1.00 95.25 185 VAL A N 1
ATOM 1434 C CA . VAL A 1 185 ? -6.652 -8.572 0.572 1.00 95.25 185 VAL A CA 1
ATOM 1435 C C . VAL A 1 185 ? -6.937 -9.203 -0.788 1.00 95.25 185 VAL A C 1
ATOM 1437 O O . VAL A 1 185 ? -6.325 -10.208 -1.148 1.00 95.25 185 VAL A O 1
ATOM 1440 N N . TRP A 1 186 ? -7.865 -8.646 -1.554 1.00 96.25 186 TRP A N 1
ATOM 1441 C CA . TRP A 1 186 ? -7.992 -8.943 -2.977 1.00 96.25 186 TRP A CA 1
ATOM 1442 C C . TRP A 1 186 ? -7.075 -8.012 -3.752 1.00 96.25 186 TRP A C 1
ATOM 1444 O O . TRP A 1 186 ? -7.243 -6.799 -3.690 1.00 96.25 186 TRP A O 1
ATOM 1454 N N . LEU A 1 187 ? -6.128 -8.579 -4.488 1.00 94.69 187 LEU A N 1
ATOM 1455 C CA . LEU A 1 187 ? -5.257 -7.846 -5.393 1.00 94.69 187 LEU A CA 1
ATOM 1456 C C . LEU A 1 187 ? -5.725 -8.098 -6.825 1.00 94.69 187 LEU A C 1
ATOM 1458 O O . LEU A 1 187 ? -5.869 -9.256 -7.235 1.00 94.69 187 LEU A O 1
ATOM 1462 N N . ALA A 1 188 ? -5.956 -7.025 -7.570 1.00 95.31 188 ALA A N 1
ATOM 1463 C CA . ALA A 1 188 ? -6.278 -7.053 -8.986 1.00 95.31 188 ALA A CA 1
ATOM 1464 C C . ALA A 1 188 ? -5.147 -6.393 -9.775 1.00 95.31 188 ALA A C 1
ATOM 1466 O O . ALA A 1 188 ? -4.615 -5.376 -9.342 1.00 95.31 188 ALA A O 1
ATOM 1467 N N . TRP A 1 189 ? -4.762 -6.967 -10.909 1.00 93.31 189 TRP A N 1
ATOM 1468 C CA . TRP A 1 189 ? -3.705 -6.410 -11.751 1.00 93.31 189 TRP A CA 1
ATOM 1469 C C . TRP A 1 189 ? -3.897 -6.786 -13.211 1.00 93.31 189 TRP A C 1
ATOM 1471 O O . TRP A 1 189 ? -4.558 -7.780 -13.524 1.00 93.31 189 TRP A O 1
ATOM 1481 N N . ILE A 1 190 ? -3.283 -6.021 -14.108 1.00 91.25 190 ILE A N 1
ATOM 1482 C CA . ILE A 1 190 ? -3.168 -6.418 -15.508 1.00 91.25 190 ILE A CA 1
ATOM 1483 C C . ILE A 1 190 ? -1.876 -7.226 -15.676 1.00 91.25 190 ILE A C 1
ATOM 1485 O O . ILE A 1 190 ? -0.782 -6.757 -15.373 1.00 91.25 190 ILE A O 1
ATOM 1489 N N . ASP A 1 191 ? -2.016 -8.473 -16.113 1.00 89.62 191 ASP A N 1
ATOM 1490 C CA . ASP A 1 191 ? -0.923 -9.401 -16.394 1.00 89.62 191 ASP A CA 1
ATOM 1491 C C . ASP A 1 191 ? -0.570 -9.347 -17.886 1.00 89.62 191 ASP A C 1
ATOM 1493 O O . ASP A 1 191 ? -1.470 -9.423 -18.735 1.00 89.62 191 ASP A O 1
ATOM 1497 N N . ASP A 1 192 ? 0.723 -9.200 -18.196 1.00 84.12 192 ASP A N 1
ATOM 1498 C CA . ASP A 1 192 ? 1.246 -9.076 -19.573 1.00 84.12 192 ASP A CA 1
ATOM 1499 C C . ASP A 1 192 ? 0.513 -7.991 -20.401 1.00 84.12 192 ASP A C 1
ATOM 1501 O O . ASP A 1 192 ? 0.262 -8.154 -21.594 1.00 84.12 192 ASP A O 1
ATOM 1505 N N . ASP A 1 193 ? 0.077 -6.906 -19.742 1.00 82.00 193 ASP A N 1
ATOM 1506 C CA . ASP A 1 193 ? -0.710 -5.792 -20.311 1.00 82.00 193 ASP A CA 1
ATOM 1507 C C . ASP A 1 193 ? -2.000 -6.191 -21.055 1.00 82.00 193 ASP A C 1
ATOM 1509 O O . ASP A 1 193 ? -2.554 -5.419 -21.842 1.00 82.00 193 ASP A O 1
ATOM 1513 N N . ARG A 1 194 ? -2.518 -7.398 -20.805 1.00 85.88 194 ARG A N 1
ATOM 1514 C CA . ARG A 1 194 ? -3.639 -7.962 -21.576 1.00 85.88 194 ARG A CA 1
ATOM 1515 C C . ARG A 1 194 ? -4.748 -8.548 -20.726 1.00 85.88 194 ARG A C 1
ATOM 1517 O O . ARG A 1 194 ? -5.906 -8.505 -21.138 1.00 85.88 194 ARG A O 1
ATOM 1524 N N . VAL A 1 195 ? -4.416 -9.136 -19.579 1.00 91.75 195 VAL A N 1
ATOM 1525 C CA . VAL A 1 195 ? -5.368 -9.947 -18.813 1.00 91.75 195 VAL A CA 1
ATOM 1526 C C . VAL A 1 195 ? -5.534 -9.381 -17.416 1.00 91.75 195 VAL A C 1
ATOM 1528 O O . VAL A 1 195 ? -4.592 -9.388 -16.633 1.00 91.75 195 VAL A O 1
ATOM 1531 N N . LEU A 1 196 ? -6.751 -8.964 -17.066 1.00 94.69 196 LEU A N 1
ATOM 1532 C CA . LEU A 1 196 ? -7.082 -8.673 -15.675 1.00 94.69 196 LEU A CA 1
ATOM 1533 C C . LEU A 1 196 ? -7.073 -9.974 -14.868 1.00 94.69 196 LEU A C 1
ATOM 1535 O O . LEU A 1 196 ? -7.855 -10.892 -15.127 1.00 94.69 196 LEU A O 1
ATOM 1539 N N . ARG A 1 197 ? -6.201 -10.040 -13.867 1.00 95.38 197 ARG A N 1
ATOM 1540 C CA . ARG A 1 197 ? -6.170 -11.103 -12.867 1.00 95.38 197 ARG A CA 1
ATOM 1541 C C . ARG A 1 197 ? -6.609 -10.559 -11.525 1.00 95.38 197 ARG A C 1
ATOM 1543 O O . ARG A 1 197 ? -6.358 -9.406 -11.201 1.00 95.38 197 ARG A O 1
ATOM 1550 N N . VAL A 1 198 ? -7.239 -11.425 -10.739 1.00 95.44 198 VAL A N 1
ATOM 1551 C CA . VAL A 1 198 ? -7.655 -11.129 -9.369 1.00 95.44 198 VAL A CA 1
ATOM 1552 C C . VAL A 1 198 ? -7.288 -12.317 -8.493 1.00 95.44 198 VAL A C 1
ATOM 1554 O O . VAL A 1 198 ? -7.563 -13.464 -8.858 1.00 95.44 198 VAL A O 1
ATOM 1557 N N . ARG A 1 199 ? -6.662 -12.062 -7.343 1.00 94.62 199 ARG A N 1
ATOM 1558 C CA . ARG A 1 199 ? -6.364 -13.092 -6.340 1.00 94.62 199 ARG A CA 1
ATOM 1559 C C . ARG A 1 199 ? -6.504 -12.554 -4.928 1.00 94.62 199 ARG A C 1
ATOM 1561 O O . ARG A 1 199 ? -6.195 -11.399 -4.660 1.00 94.62 199 ARG A O 1
ATOM 1568 N N . SER A 1 200 ? -6.920 -13.425 -4.019 1.00 94.12 200 SER A N 1
ATOM 1569 C CA . SER A 1 200 ? -6.854 -13.167 -2.585 1.00 94.12 200 SER A CA 1
ATOM 1570 C C . SER A 1 200 ? -5.451 -13.472 -2.055 1.00 94.12 200 SER A C 1
ATOM 1572 O O . SER A 1 200 ? -4.927 -14.561 -2.301 1.00 94.12 200 SER A O 1
ATOM 1574 N N . PHE A 1 201 ? -4.886 -12.559 -1.273 1.00 91.50 201 PHE A N 1
ATOM 1575 C CA . PHE A 1 201 ? -3.603 -12.704 -0.595 1.00 91.50 201 PHE A CA 1
ATOM 1576 C C . PHE A 1 201 ? -3.795 -12.653 0.916 1.00 91.50 201 PHE A C 1
ATOM 1578 O O . PHE A 1 201 ? -4.191 -11.609 1.434 1.00 91.50 201 PHE A O 1
ATOM 1585 N N . PRO A 1 202 ? -3.527 -13.747 1.648 1.00 93.06 202 PRO A N 1
ATOM 1586 C CA . PRO A 1 202 ? -3.534 -13.703 3.101 1.00 93.06 202 PRO A CA 1
ATOM 1587 C C . PRO A 1 202 ? -2.327 -12.911 3.618 1.00 93.06 202 PRO A C 1
ATOM 1589 O O . PRO A 1 202 ? -1.199 -13.111 3.162 1.00 93.06 202 PRO A O 1
ATOM 1592 N N . PHE A 1 203 ? -2.542 -12.057 4.621 1.00 91.88 203 PHE A N 1
ATOM 1593 C CA . PHE A 1 203 ? -1.469 -11.240 5.213 1.00 91.88 203 PHE A CA 1
ATOM 1594 C C . PHE A 1 203 ? -0.380 -12.068 5.895 1.00 91.88 203 PHE A C 1
ATOM 1596 O O . PHE A 1 203 ? 0.755 -11.619 6.043 1.00 91.88 203 PHE A O 1
ATOM 1603 N N . THR A 1 204 ? -0.679 -13.327 6.216 1.00 90.94 204 THR A N 1
ATOM 1604 C CA . THR A 1 204 ? 0.296 -14.294 6.723 1.00 90.94 204 THR A CA 1
ATOM 1605 C C . THR A 1 204 ? 1.403 -14.649 5.721 1.00 90.94 204 THR A C 1
ATOM 1607 O O . THR A 1 204 ? 2.365 -15.311 6.106 1.00 90.94 204 THR A O 1
ATOM 1610 N N . LEU A 1 205 ? 1.304 -14.235 4.456 1.00 88.06 205 LEU A N 1
ATOM 1611 C CA . LEU A 1 205 ? 2.404 -14.344 3.490 1.00 88.06 205 LEU A CA 1
ATOM 1612 C C . LEU A 1 205 ? 3.338 -13.131 3.503 1.00 88.06 205 LEU A C 1
ATOM 1614 O O . LEU A 1 205 ? 4.438 -13.221 2.970 1.00 88.06 205 LEU A O 1
ATOM 1618 N N . VAL A 1 206 ? 2.903 -12.013 4.088 1.00 86.50 206 VAL A N 1
ATOM 1619 C CA . VAL A 1 206 ? 3.647 -10.749 4.092 1.00 86.50 206 VAL A CA 1
ATOM 1620 C C . VAL A 1 206 ? 4.277 -10.491 5.455 1.00 86.50 206 VAL A C 1
ATOM 1622 O O . VAL A 1 206 ? 5.468 -10.209 5.536 1.00 86.50 206 VAL A O 1
ATOM 1625 N N . VAL A 1 207 ? 3.493 -10.618 6.527 1.00 87.81 207 VAL A N 1
ATOM 1626 C CA . VAL A 1 207 ? 3.949 -10.339 7.893 1.00 87.81 207 VAL A CA 1
ATOM 1627 C C . VAL A 1 207 ? 4.574 -11.609 8.490 1.00 87.81 207 VAL A C 1
ATOM 1629 O O . VAL A 1 207 ? 3.859 -12.614 8.641 1.00 87.81 207 VAL A O 1
ATOM 1632 N N . PRO A 1 208 ? 5.874 -11.610 8.850 1.00 86.25 208 PRO A N 1
ATOM 1633 C CA . PRO A 1 208 ? 6.541 -12.745 9.494 1.00 86.25 208 PRO A CA 1
ATOM 1634 C C . PRO A 1 208 ? 5.855 -13.158 10.796 1.00 86.25 208 PRO A C 1
ATOM 1636 O O . PRO A 1 208 ? 5.318 -12.314 11.503 1.00 86.25 208 PRO A O 1
ATOM 1639 N N . ALA A 1 209 ? 5.851 -14.455 11.119 1.00 86.38 209 ALA A N 1
ATOM 1640 C CA . ALA A 1 209 ? 5.083 -14.997 12.247 1.00 86.38 209 ALA A CA 1
ATOM 1641 C C . ALA A 1 209 ? 5.467 -14.392 13.612 1.00 86.38 209 ALA A C 1
ATOM 1643 O O . ALA A 1 209 ? 4.590 -14.153 14.437 1.00 86.38 209 ALA A O 1
ATOM 1644 N N . ASP A 1 210 ? 6.750 -14.107 13.825 1.00 84.44 210 ASP A N 1
ATOM 1645 C CA . ASP A 1 210 ? 7.299 -13.451 15.018 1.00 84.44 210 ASP A CA 1
ATOM 1646 C C . ASP A 1 210 ? 6.892 -11.972 15.137 1.00 84.44 210 ASP A C 1
ATOM 1648 O O . ASP A 1 210 ? 6.862 -11.426 16.236 1.00 84.44 210 ASP A O 1
ATOM 1652 N N . GLN A 1 211 ? 6.504 -11.351 14.021 1.00 82.44 211 GLN A N 1
ATOM 1653 C CA . GLN A 1 211 ? 6.060 -9.957 13.934 1.00 82.44 211 GLN A CA 1
ATOM 1654 C C . GLN A 1 211 ? 4.532 -9.809 13.988 1.00 82.44 211 GLN A C 1
ATOM 1656 O O . GLN A 1 211 ? 4.025 -8.694 13.872 1.00 82.44 211 GLN A O 1
ATOM 1661 N N . ARG A 1 212 ? 3.780 -10.908 14.162 1.00 80.94 212 ARG A N 1
ATOM 1662 C CA . ARG A 1 212 ? 2.300 -10.903 14.223 1.00 80.94 212 ARG A CA 1
ATOM 1663 C C . ARG A 1 212 ? 1.729 -10.623 15.602 1.00 80.94 212 ARG A C 1
ATOM 1665 O O . ARG A 1 212 ? 0.522 -10.437 15.727 1.00 80.94 212 ARG A O 1
ATOM 1672 N N . SER A 1 213 ? 2.565 -10.635 16.630 1.00 73.25 213 SER A N 1
ATOM 1673 C CA . SER A 1 213 ? 2.124 -10.335 17.985 1.00 73.25 213 SER A CA 1
ATOM 1674 C C . SER A 1 213 ? 1.697 -8.871 18.054 1.00 73.25 213 SER A C 1
ATOM 1676 O O . SER A 1 213 ? 2.476 -7.966 17.738 1.00 73.25 213 SER A O 1
ATOM 1678 N N . THR A 1 214 ? 0.451 -8.638 18.452 1.00 58.72 214 THR A N 1
ATOM 1679 C CA . THR A 1 214 ? -0.029 -7.305 18.813 1.00 58.72 214 THR A CA 1
ATOM 1680 C C . THR A 1 214 ? 0.816 -6.821 19.995 1.00 58.72 214 THR A C 1
ATOM 1682 O O . THR A 1 214 ? 1.025 -7.605 20.928 1.00 58.72 214 THR A O 1
ATOM 1685 N N . PRO A 1 215 ? 1.339 -5.581 19.993 1.00 54.50 215 PRO A N 1
ATOM 1686 C CA . PRO A 1 215 ? 1.941 -5.025 21.195 1.00 54.50 215 PRO A CA 1
ATOM 1687 C C . PRO A 1 215 ? 0.913 -5.128 22.322 1.00 54.50 215 PRO A C 1
ATOM 1689 O O . PRO A 1 215 ? -0.219 -4.669 22.169 1.00 54.50 215 PRO A O 1
ATOM 1692 N N . THR A 1 216 ? 1.267 -5.767 23.439 1.00 47.56 216 THR A N 1
ATOM 1693 C CA . THR A 1 216 ? 0.441 -5.681 24.646 1.00 47.56 216 THR A CA 1
ATOM 1694 C C . THR A 1 216 ? 0.282 -4.196 24.953 1.00 47.56 216 THR A C 1
ATOM 1696 O O . THR A 1 216 ? 1.313 -3.525 25.035 1.00 47.56 216 THR A O 1
ATOM 1699 N N . PRO A 1 217 ? -0.942 -3.661 25.119 1.00 47.34 217 PRO A N 1
ATOM 1700 C CA . PRO A 1 217 ? -1.114 -2.273 25.510 1.00 47.34 217 PRO A CA 1
ATOM 1701 C C . PRO A 1 217 ? -0.339 -2.047 26.806 1.00 47.34 217 PRO A C 1
ATOM 1703 O O . PRO A 1 217 ? -0.722 -2.536 27.871 1.00 47.34 217 PRO A O 1
ATOM 1706 N N . THR A 1 218 ? 0.799 -1.362 26.722 1.00 44.03 218 THR A N 1
ATOM 1707 C CA . THR A 1 218 ? 1.475 -0.846 27.906 1.00 44.03 218 THR A CA 1
ATOM 1708 C C . THR A 1 218 ? 0.526 0.206 28.445 1.00 44.03 218 THR A C 1
ATOM 1710 O O . THR A 1 218 ? 0.378 1.257 27.831 1.00 44.03 218 THR A O 1
ATOM 1713 N N . GLY A 1 219 ? -0.209 -0.134 29.507 1.00 37.16 219 GLY A N 1
ATOM 1714 C CA . GLY A 1 219 ? -1.219 0.742 30.088 1.00 37.16 219 GLY A CA 1
ATOM 1715 C C . GLY A 1 219 ? -0.675 2.159 30.225 1.00 37.16 219 GLY A C 1
ATOM 1716 O O . GLY A 1 219 ? 0.369 2.362 30.848 1.00 37.16 219 GLY A O 1
ATOM 1717 N N . ALA A 1 220 ? -1.364 3.112 29.599 1.00 39.16 220 ALA A N 1
ATOM 1718 C CA . ALA A 1 220 ? -1.082 4.523 29.772 1.00 39.16 220 ALA A CA 1
ATOM 1719 C C . ALA A 1 220 ? -1.148 4.851 31.272 1.00 39.16 220 ALA A C 1
ATOM 1721 O O . ALA A 1 220 ? -2.126 4.517 31.949 1.00 39.16 220 ALA A O 1
ATOM 1722 N N . ARG A 1 221 ? -0.068 5.438 31.786 1.00 36.19 221 ARG A N 1
ATOM 1723 C CA . ARG A 1 221 ? -0.080 6.216 33.024 1.00 36.19 221 ARG A CA 1
ATOM 1724 C C . ARG A 1 221 ? -0.433 7.652 32.692 1.00 36.19 221 ARG A C 1
ATOM 1726 O O . ARG A 1 221 ? 0.047 8.117 31.636 1.00 36.19 221 ARG A O 1
#

Nearest PDB structures (foldseek):
  2w38-assembly1_A  TM=4.581E-01  e=1.404E-03  Pseudomonas aeruginosa PAO1
  3h6j-assembly1_A  TM=4.622E-01  e=2.615E-03  Pseudomonas aeruginosa
  4dte-assembly2_B  TM=5.024E-01  e=1.533E+00  Danio rerio
  1db2-assembly1_B  TM=5.077E-01  e=2.854E+00  Homo sapiens
  4dte-assembly1_A  TM=2.101E-01  e=9.615E-01  Danio rerio